Protein AF-A0A4Y2I9X8-F1 (afdb_monomer)

Nearest PDB structures (foldseek):
  7ax3-assembly1_C2  TM=8.775E-01  e=1.460E-09  Homo sapiens
  5a3f-assembly1_A  TM=7.531E-01  e=2.741E-09  Homo sapiens
  5a3f-assembly1_C  TM=7.484E-01  e=5.890E-09  Homo sapiens
  8sxz-assembly1_b  TM=7.558E-01  e=8.441E-09  Homo sapiens
  8sxz-assembly1_f  TM=7.475E-01  e=1.210E-08  Homo sapiens

Sequence (309 aa):
MQRLVNQFIDDINRSLFGNSGNVCLESLKAGAIINYKMHVEIQEILKLPANLTEEELMNIIANVHGTRDILSIPSVTLEAACGSILEKYRESLEGFVDSISSILISAVENSCSIVLDYPALKEDLVHFINEFIDSASEETKDLLEKHLDAEMKYCNIYHCDFSKSKWEGGLACSPVIVWNSDVDGNDNEDYVEAINSHTDDLDSYSELISGKMKRNNNMRTNAKNLLGIVTEYIRLVQKQISDTTLKYINCFLVHQVFDFIKTALMIKLLNSPNKNSILEECEQEFQRRNELLDLCADLEEALLAVQAF

Structure (mmCIF, N/CA/C/O backbone):
data_AF-A0A4Y2I9X8-F1
#
_entry.id   AF-A0A4Y2I9X8-F1
#
loop_
_atom_site.group_PDB
_atom_site.id
_atom_site.type_symbol
_atom_site.label_atom_id
_atom_site.label_alt_id
_atom_site.label_comp_id
_atom_site.label_asym_id
_atom_site.label_entity_id
_atom_site.label_seq_id
_atom_site.pdbx_PDB_ins_code
_atom_site.Cartn_x
_atom_site.Cartn_y
_atom_site.Cartn_z
_atom_site.occupancy
_atom_site.B_iso_or_equiv
_atom_site.auth_seq_id
_atom_site.auth_comp_id
_atom_site.auth_asym_id
_atom_site.auth_atom_id
_atom_site.pdbx_PDB_model_num
ATOM 1 N N . MET A 1 1 ? -19.984 -7.416 27.705 1.00 76.00 1 MET A N 1
ATOM 2 C CA . MET A 1 1 ? -19.216 -7.741 26.481 1.00 76.00 1 MET A CA 1
ATOM 3 C C . MET A 1 1 ? -19.820 -7.148 25.208 1.00 76.00 1 MET A C 1
ATOM 5 O O . MET A 1 1 ? -19.262 -6.184 24.714 1.00 76.00 1 MET A O 1
ATOM 9 N N . GLN A 1 2 ? -20.963 -7.637 24.699 1.00 81.81 2 GLN A N 1
ATOM 10 C CA . GLN A 1 2 ? -21.502 -7.218 23.387 1.00 81.81 2 GLN A CA 1
ATOM 11 C C . GLN A 1 2 ? -21.702 -5.698 23.246 1.00 81.81 2 GLN A C 1
ATOM 13 O O . GLN A 1 2 ? -21.329 -5.116 22.235 1.00 81.81 2 GLN A O 1
ATOM 18 N N . ARG A 1 3 ? -22.230 -5.037 24.286 1.00 85.62 3 ARG A N 1
ATOM 19 C CA . ARG A 1 3 ? -22.401 -3.574 24.305 1.00 85.62 3 ARG A CA 1
ATOM 20 C C . ARG A 1 3 ? -21.069 -2.812 24.241 1.00 85.62 3 ARG A C 1
ATOM 22 O O . ARG A 1 3 ? -20.997 -1.831 23.516 1.00 85.62 3 ARG A O 1
ATOM 29 N N . LEU A 1 4 ? -20.043 -3.278 24.956 1.00 85.19 4 LEU A N 1
ATOM 30 C CA . LEU A 1 4 ? -18.708 -2.661 24.973 1.00 85.19 4 LEU A CA 1
ATOM 31 C C . LEU A 1 4 ? -18.017 -2.813 23.616 1.00 85.19 4 LEU A C 1
ATOM 33 O O . LEU A 1 4 ? -17.502 -1.844 23.075 1.00 85.19 4 LEU A O 1
ATOM 37 N N . VAL A 1 5 ? -18.085 -4.010 23.026 1.00 86.19 5 VAL A N 1
ATOM 38 C CA . VAL A 1 5 ? -17.524 -4.270 21.693 1.00 86.19 5 VAL A CA 1
ATOM 39 C C . VAL A 1 5 ? -18.229 -3.419 20.633 1.00 86.19 5 VAL A C 1
ATOM 41 O O . VAL A 1 5 ? -17.562 -2.827 19.797 1.00 86.19 5 VAL A O 1
ATOM 44 N N . ASN A 1 6 ? -19.555 -3.269 20.696 1.00 89.44 6 ASN A N 1
ATOM 45 C CA . ASN A 1 6 ? -20.276 -2.385 19.774 1.00 89.44 6 ASN A CA 1
ATOM 46 C C . ASN A 1 6 ? -19.886 -0.906 19.947 1.00 89.44 6 ASN A C 1
ATOM 48 O O . ASN A 1 6 ? -19.729 -0.207 18.954 1.00 89.44 6 ASN A O 1
ATOM 52 N N . GLN A 1 7 ? -19.682 -0.437 21.183 1.00 88.69 7 GLN A N 1
ATOM 53 C CA . GLN A 1 7 ? -19.189 0.923 21.440 1.00 88.69 7 GLN A CA 1
ATOM 54 C C . GLN A 1 7 ? -17.771 1.134 20.897 1.00 88.69 7 GLN A C 1
ATOM 56 O O . GLN A 1 7 ? -17.488 2.186 20.332 1.00 88.69 7 GLN A O 1
ATOM 61 N N . PHE A 1 8 ? -16.907 0.128 21.024 1.00 90.31 8 PHE A N 1
ATOM 62 C CA . PHE A 1 8 ? -15.571 0.128 20.437 1.00 90.31 8 PHE A CA 1
ATOM 63 C C . PHE A 1 8 ? -15.611 0.159 18.899 1.00 90.31 8 PHE A C 1
ATOM 65 O O . PHE A 1 8 ? -14.922 0.970 18.286 1.00 90.31 8 PHE A O 1
ATOM 72 N N . ILE A 1 9 ? -16.464 -0.658 18.269 1.00 91.06 9 ILE A N 1
ATOM 73 C CA . ILE A 1 9 ? -16.668 -0.653 16.809 1.00 91.06 9 ILE A CA 1
ATOM 74 C C . ILE A 1 9 ? -17.142 0.728 16.338 1.00 91.06 9 ILE A C 1
ATOM 76 O O . ILE A 1 9 ? -16.640 1.251 15.342 1.00 91.06 9 ILE A O 1
ATOM 80 N N . ASP A 1 10 ? -18.090 1.333 17.058 1.00 89.81 10 ASP A N 1
ATOM 81 C CA . ASP A 1 10 ? -18.585 2.672 16.747 1.00 89.81 10 ASP A CA 1
ATOM 82 C C . ASP A 1 10 ? -17.483 3.732 16.882 1.00 89.81 10 ASP A C 1
ATOM 84 O O . ASP A 1 10 ? -17.415 4.639 16.055 1.00 89.81 10 ASP A O 1
ATOM 88 N N . ASP A 1 11 ? -16.606 3.631 17.882 1.00 89.44 11 ASP A N 1
ATOM 89 C CA . ASP A 1 11 ? -15.488 4.563 18.052 1.00 89.44 11 ASP A CA 1
ATOM 90 C C . ASP A 1 11 ? -14.439 4.433 16.940 1.00 89.44 11 ASP A C 1
ATOM 92 O O . ASP A 1 11 ? -14.040 5.441 16.354 1.00 89.44 11 ASP A O 1
ATOM 96 N N . ILE A 1 12 ? -14.081 3.205 16.551 1.00 90.50 12 ILE A N 1
ATOM 97 C CA . ILE A 1 12 ? -13.197 2.968 15.401 1.00 90.50 12 ILE A CA 1
ATOM 98 C C . ILE A 1 12 ? -13.816 3.526 14.118 1.00 90.50 12 ILE A C 1
ATOM 100 O O . ILE A 1 12 ? -13.136 4.215 13.356 1.00 90.50 12 ILE A O 1
ATOM 104 N N . ASN A 1 13 ? -15.114 3.301 13.892 1.00 91.06 13 ASN A N 1
ATOM 105 C CA . ASN A 1 13 ? -15.825 3.849 12.736 1.00 91.06 13 ASN A CA 1
ATOM 106 C C . ASN A 1 13 ? -15.737 5.387 12.701 1.00 91.06 13 ASN A C 1
ATOM 108 O O . ASN A 1 13 ? -15.509 5.991 11.652 1.00 91.06 13 ASN A O 1
ATOM 112 N N . ARG A 1 14 ? -15.854 6.039 13.862 1.00 88.62 14 ARG A N 1
ATOM 113 C CA . ARG A 1 14 ? -15.698 7.496 13.985 1.00 88.62 14 ARG A CA 1
ATOM 114 C C . ARG A 1 14 ? -14.262 7.952 13.756 1.00 88.62 14 ARG A C 1
ATOM 116 O O . ARG A 1 14 ? -14.059 8.973 13.106 1.00 88.62 14 ARG A O 1
ATOM 123 N N . SER A 1 15 ? -13.281 7.211 14.263 1.00 89.06 15 SER A N 1
ATOM 124 C CA . SER A 1 15 ? -11.857 7.530 14.130 1.00 89.06 15 SER A CA 1
ATOM 125 C C . SER A 1 15 ? -11.351 7.389 12.687 1.00 89.06 15 SER A C 1
ATOM 127 O O . SER A 1 15 ? -10.565 8.221 12.226 1.00 89.06 15 SER A O 1
ATOM 129 N N . LEU A 1 16 ? -11.825 6.371 11.958 1.00 90.12 16 LEU A N 1
ATOM 130 C CA . LEU A 1 16 ? -11.401 6.074 10.586 1.00 90.12 16 LEU A CA 1
ATOM 131 C C . LEU A 1 16 ? -12.231 6.797 9.519 1.00 90.12 16 LEU A C 1
ATOM 133 O O . LEU A 1 16 ? -11.656 7.366 8.596 1.00 90.12 16 LEU A O 1
ATOM 137 N N . PHE A 1 17 ? -13.563 6.814 9.635 1.00 89.44 17 PHE A N 1
ATOM 138 C CA . PHE A 1 17 ? -14.444 7.335 8.578 1.00 89.44 17 PHE A CA 1
ATOM 139 C C . PHE A 1 17 ? -15.104 8.675 8.916 1.00 89.44 17 PHE A C 1
ATOM 141 O O . PHE A 1 17 ? -15.670 9.313 8.034 1.00 89.44 17 PHE A O 1
ATOM 148 N N . GLY A 1 18 ? -15.058 9.123 10.175 1.00 83.50 18 GLY A N 1
ATOM 149 C CA . GLY A 1 18 ? -15.586 10.436 10.566 1.00 83.50 18 GLY A CA 1
ATOM 150 C C . GLY A 1 18 ? -17.114 10.571 10.511 1.00 83.50 18 GLY A C 1
ATOM 151 O O . GLY A 1 18 ? -17.627 11.684 10.585 1.00 83.50 18 GLY A O 1
ATOM 152 N N . ASN A 1 19 ? -17.861 9.467 10.417 1.00 72.81 19 ASN A N 1
ATOM 153 C CA . ASN A 1 19 ? -19.324 9.459 10.257 1.00 72.81 19 ASN A CA 1
ATOM 154 C C . ASN A 1 19 ? -20.118 9.760 11.555 1.00 72.81 19 ASN A C 1
ATOM 156 O O . ASN A 1 19 ? -21.186 9.187 11.780 1.00 72.81 19 ASN A O 1
ATOM 160 N N . SER A 1 20 ? -19.639 10.654 12.430 1.00 70.31 20 SER A N 1
ATOM 161 C CA . SER A 1 20 ? -20.357 11.053 13.656 1.00 70.31 20 SER A CA 1
ATOM 162 C C . SER A 1 20 ? -20.782 12.511 13.686 1.00 70.31 20 SER A C 1
ATOM 164 O O . SER A 1 20 ? -20.053 13.401 13.269 1.00 70.31 20 SER A O 1
ATOM 166 N N . GLY A 1 21 ? -21.933 12.766 14.319 1.00 67.31 21 GLY A N 1
ATOM 167 C CA . GLY A 1 21 ? -22.390 14.124 14.638 1.00 67.31 21 GLY A CA 1
ATOM 168 C C . GLY A 1 21 ? -21.507 14.867 15.651 1.00 67.31 21 GLY A C 1
ATOM 169 O O . GLY A 1 21 ? -21.565 16.089 15.717 1.00 67.31 21 GLY A O 1
ATOM 170 N N . ASN A 1 22 ? -20.661 14.150 16.401 1.00 68.88 22 ASN A N 1
ATOM 171 C CA . ASN A 1 22 ? -19.672 14.734 17.306 1.00 68.88 22 ASN A CA 1
ATOM 172 C C . ASN A 1 22 ? -18.286 14.651 16.659 1.00 68.88 22 ASN A C 1
ATOM 174 O O . ASN A 1 22 ? -17.733 13.557 16.521 1.00 68.88 22 ASN A O 1
ATOM 178 N N . VAL A 1 23 ? -17.742 15.800 16.259 1.00 77.06 23 VAL A N 1
ATOM 179 C CA . VAL A 1 23 ? -16.405 15.935 15.665 1.00 77.06 23 VAL A CA 1
ATOM 180 C C . VAL A 1 23 ? -15.425 16.380 16.749 1.00 77.06 23 VAL A C 1
ATOM 182 O O . VAL A 1 23 ? -15.713 17.297 17.514 1.00 77.06 23 VAL A O 1
ATOM 185 N N . CYS A 1 24 ? -14.268 15.722 16.831 1.00 73.44 24 CYS A N 1
ATOM 186 C CA . CYS A 1 24 ? -13.208 16.115 17.758 1.00 73.44 24 CYS A CA 1
ATOM 187 C C . CYS A 1 24 ? -12.534 17.406 17.263 1.00 73.44 24 CYS A C 1
ATOM 189 O O . CYS A 1 24 ? -12.164 17.486 16.095 1.00 73.44 24 CYS A O 1
ATOM 191 N N . LEU A 1 25 ? -12.390 18.405 18.140 1.00 80.25 25 LEU A N 1
ATOM 192 C CA . LEU A 1 25 ? -11.829 19.720 17.795 1.00 80.25 25 LEU A CA 1
ATOM 193 C C . LEU A 1 25 ? -10.344 19.872 18.164 1.00 80.25 25 LEU A C 1
ATOM 195 O O . LEU A 1 25 ? -9.700 20.814 17.715 1.00 80.25 25 LEU A O 1
ATOM 199 N N . GLU A 1 26 ? -9.810 18.974 18.991 1.00 80.00 26 GLU A N 1
ATOM 200 C CA . GLU A 1 26 ? -8.492 19.134 19.624 1.00 80.00 26 GLU A CA 1
ATOM 201 C C . GLU A 1 26 ? -7.373 18.391 18.888 1.00 80.00 26 GLU A C 1
ATOM 203 O O . GLU A 1 26 ? -6.247 18.880 18.823 1.00 80.00 26 GLU A O 1
ATOM 208 N N . SER A 1 27 ? -7.664 17.214 18.328 1.00 84.25 27 SER A N 1
ATOM 209 C CA . SER A 1 27 ? -6.665 16.349 17.699 1.00 84.25 27 SER A CA 1
ATOM 210 C C . SER A 1 27 ? -7.153 15.755 16.381 1.00 84.25 27 SER A C 1
ATOM 212 O O . SER A 1 27 ? -8.340 15.475 16.188 1.00 84.25 27 SER A O 1
ATOM 214 N N . LEU A 1 28 ? -6.210 15.558 15.454 1.00 85.31 28 LEU A N 1
ATOM 215 C CA . LEU A 1 28 ? -6.475 14.886 14.186 1.00 85.31 28 LEU A CA 1
ATOM 216 C C . LEU A 1 28 ? -6.706 13.394 14.427 1.00 85.31 28 LEU A C 1
ATOM 218 O O . LEU A 1 28 ? -5.947 12.735 15.135 1.00 85.31 28 LEU A O 1
ATOM 222 N N . LYS A 1 29 ? -7.762 12.864 13.810 1.00 88.44 29 LYS A N 1
ATOM 223 C CA . LYS A 1 29 ? -8.094 11.438 13.857 1.00 88.44 29 LYS A CA 1
ATOM 224 C C . LYS A 1 29 ? -7.345 10.660 12.778 1.00 88.44 29 LYS A C 1
ATOM 226 O O . LYS A 1 29 ? -6.922 11.230 11.770 1.00 88.44 29 LYS A O 1
ATOM 231 N N . ALA A 1 30 ? -7.226 9.351 12.984 1.00 89.69 30 ALA A N 1
ATOM 232 C CA . ALA A 1 30 ? -6.487 8.452 12.103 1.00 89.69 30 ALA A CA 1
ATOM 233 C C . ALA A 1 30 ? -6.957 8.539 10.644 1.00 89.69 30 ALA A C 1
ATOM 235 O O . ALA A 1 30 ? -6.125 8.636 9.747 1.00 89.69 30 ALA A O 1
ATOM 236 N N . GLY A 1 31 ? -8.270 8.625 10.403 1.00 90.06 31 GLY A N 1
ATOM 237 C CA . GLY A 1 31 ? -8.826 8.777 9.056 1.00 90.06 31 GLY A CA 1
ATOM 238 C C . GLY A 1 31 ? -8.308 10.004 8.301 1.00 90.06 31 GLY A C 1
ATOM 239 O O . GLY A 1 31 ? -7.977 9.918 7.121 1.00 90.06 31 GLY A O 1
ATOM 240 N N . ALA A 1 32 ? -8.158 11.143 8.986 1.00 89.62 32 ALA A N 1
ATOM 241 C CA . ALA A 1 32 ? -7.621 12.359 8.376 1.00 89.62 32 ALA A CA 1
ATOM 242 C C . ALA A 1 32 ? -6.130 12.216 8.027 1.00 89.62 32 ALA A C 1
ATOM 244 O O . ALA A 1 32 ? -5.695 12.686 6.977 1.00 89.62 32 ALA A O 1
ATOM 245 N N . ILE A 1 33 ? -5.362 11.535 8.884 1.00 91.56 33 ILE A N 1
ATOM 246 C CA . ILE A 1 33 ? -3.935 11.264 8.664 1.00 91.56 33 ILE A CA 1
ATOM 247 C C . ILE A 1 33 ? -3.753 10.302 7.485 1.00 91.56 33 ILE A C 1
ATOM 249 O O . ILE A 1 33 ? -2.937 10.566 6.604 1.00 91.56 33 ILE A O 1
ATOM 253 N N . ILE A 1 34 ? -4.548 9.229 7.426 1.00 92.62 34 ILE A N 1
ATOM 254 C CA . ILE A 1 34 ? -4.554 8.275 6.309 1.00 92.62 34 ILE A CA 1
ATOM 255 C C . ILE A 1 34 ? -4.872 9.004 5.003 1.00 92.62 34 ILE A C 1
ATOM 257 O O . ILE A 1 34 ? -4.137 8.860 4.031 1.00 92.62 34 ILE A O 1
ATOM 261 N N . ASN A 1 35 ? -5.907 9.848 4.993 1.00 91.81 35 ASN A N 1
ATOM 262 C CA . ASN A 1 35 ? -6.289 10.618 3.811 1.00 91.81 35 ASN A CA 1
ATOM 263 C C . ASN A 1 35 ? -5.167 11.564 3.336 1.00 91.81 35 ASN A C 1
ATOM 265 O O . ASN A 1 35 ? -4.889 11.668 2.142 1.00 91.81 35 ASN A O 1
ATOM 269 N N . TYR A 1 36 ? -4.475 12.222 4.272 1.00 91.44 36 TYR A N 1
ATOM 270 C CA . TYR A 1 36 ? -3.311 13.051 3.956 1.00 91.44 36 TYR A CA 1
ATOM 271 C C . TYR A 1 36 ? -2.184 12.229 3.317 1.00 91.44 36 TYR A C 1
ATOM 273 O O . TYR A 1 36 ? -1.686 12.602 2.255 1.00 91.44 36 TYR A O 1
ATOM 281 N N . LYS A 1 37 ? -1.817 11.088 3.911 1.00 90.56 37 LYS A N 1
ATOM 282 C CA . LYS A 1 37 ? -0.771 10.209 3.365 1.00 90.56 37 LYS A CA 1
ATOM 283 C C . LYS A 1 37 ? -1.134 9.673 1.981 1.00 90.56 37 LYS A C 1
ATOM 285 O O . LYS A 1 37 ? -0.317 9.711 1.064 1.00 90.56 37 LYS A O 1
ATOM 290 N N . MET A 1 38 ? -2.386 9.254 1.810 1.00 88.38 38 MET A N 1
ATOM 291 C CA . MET A 1 38 ? -2.934 8.790 0.537 1.00 88.38 38 MET A CA 1
ATOM 292 C C . MET A 1 38 ? -2.862 9.853 -0.562 1.00 88.38 38 MET A C 1
ATOM 294 O O . MET A 1 38 ? -2.578 9.527 -1.706 1.00 88.38 38 MET A O 1
ATOM 298 N N . HIS A 1 39 ? -3.084 11.129 -0.264 1.00 85.62 39 HIS A N 1
ATOM 299 C CA . HIS A 1 39 ? -3.067 12.152 -1.312 1.00 85.62 39 HIS A CA 1
ATOM 300 C C . HIS A 1 39 ? -1.718 12.842 -1.512 1.00 85.62 39 HIS A C 1
ATOM 302 O O . HIS A 1 39 ? -1.441 13.284 -2.626 1.00 85.62 39 HIS A O 1
ATOM 308 N N . VAL A 1 40 ? -0.887 12.947 -0.475 1.00 84.94 40 VAL A N 1
ATOM 309 C CA . VAL A 1 40 ? 0.350 13.741 -0.512 1.00 84.94 40 VAL A CA 1
ATOM 310 C C . VAL A 1 40 ? 1.578 12.847 -0.623 1.00 84.94 40 VAL A C 1
ATOM 312 O O . VAL A 1 40 ? 2.334 12.953 -1.586 1.00 84.94 40 VAL A O 1
ATOM 315 N N . GLU A 1 41 ? 1.751 11.925 0.317 1.00 81.50 41 GLU A N 1
ATOM 316 C CA . GLU A 1 41 ? 2.980 11.139 0.448 1.00 81.50 41 GLU A CA 1
ATOM 317 C C . GLU A 1 41 ? 3.149 10.146 -0.705 1.00 81.50 41 GLU A C 1
ATOM 319 O O . GLU A 1 41 ? 4.238 10.044 -1.264 1.00 81.50 41 GLU A O 1
ATOM 324 N N . ILE A 1 42 ? 2.067 9.504 -1.164 1.00 80.00 42 ILE A N 1
ATOM 325 C CA . ILE A 1 42 ? 2.158 8.607 -2.327 1.00 80.00 42 ILE A CA 1
ATOM 326 C C . ILE A 1 42 ? 2.613 9.353 -3.589 1.00 80.00 42 ILE A C 1
ATOM 328 O O . ILE A 1 42 ? 3.363 8.818 -4.402 1.00 80.00 42 ILE A O 1
ATOM 332 N N . GLN A 1 43 ? 2.192 10.611 -3.754 1.00 77.56 43 GLN A N 1
ATOM 333 C CA . GLN A 1 43 ? 2.595 11.414 -4.904 1.00 77.56 43 GLN A CA 1
ATOM 334 C C . GLN A 1 43 ? 4.068 11.798 -4.816 1.00 77.56 43 GLN A C 1
ATOM 336 O O . GLN A 1 43 ? 4.713 11.935 -5.849 1.00 77.56 43 GLN A O 1
ATOM 341 N N . GLU A 1 44 ? 4.603 12.001 -3.615 1.00 78.44 44 GLU A N 1
ATOM 342 C CA . GLU A 1 44 ? 6.022 12.292 -3.403 1.00 78.44 44 GLU A CA 1
ATOM 343 C C . GLU A 1 44 ? 6.891 11.055 -3.631 1.00 78.44 44 GLU A C 1
ATOM 345 O O . GLU A 1 44 ? 7.882 11.141 -4.356 1.00 78.44 44 GLU A O 1
ATOM 350 N N . ILE A 1 45 ? 6.466 9.900 -3.116 1.00 77.25 45 ILE A N 1
ATOM 351 C CA . ILE A 1 45 ? 7.131 8.611 -3.326 1.00 77.25 45 ILE A CA 1
ATOM 352 C C . ILE A 1 45 ? 7.186 8.275 -4.825 1.00 77.25 45 ILE A C 1
ATOM 354 O O . ILE A 1 45 ? 8.230 7.901 -5.352 1.00 77.25 45 ILE A O 1
ATOM 358 N N . LEU A 1 46 ? 6.090 8.485 -5.561 1.00 73.69 46 LEU A N 1
ATOM 359 C CA . LEU A 1 46 ? 6.040 8.177 -6.994 1.00 73.69 46 LEU A CA 1
ATOM 360 C C . LEU A 1 46 ? 6.748 9.217 -7.883 1.00 73.69 46 LEU A C 1
ATOM 362 O O . LEU A 1 46 ? 7.120 8.895 -9.012 1.00 73.69 46 LEU A O 1
ATOM 366 N N . LYS A 1 47 ? 6.971 10.444 -7.385 1.00 70.31 47 LYS A N 1
ATOM 367 C CA . LYS A 1 47 ? 7.731 11.509 -8.072 1.00 70.31 47 LYS A CA 1
ATOM 368 C C . LYS A 1 47 ? 9.242 11.291 -8.066 1.00 70.31 47 LYS A C 1
ATOM 370 O O . LYS A 1 47 ? 9.935 12.053 -8.745 1.00 70.31 47 LYS A O 1
ATOM 375 N N . LEU A 1 48 ? 9.758 10.313 -7.312 1.00 59.28 48 LEU A N 1
ATOM 376 C CA . LEU A 1 48 ? 11.179 9.968 -7.342 1.00 59.28 48 LEU A CA 1
ATOM 377 C C . LEU A 1 48 ? 11.636 9.840 -8.805 1.00 59.28 48 LEU A C 1
ATOM 379 O O . LEU A 1 48 ? 10.941 9.201 -9.603 1.00 59.28 48 LEU A O 1
ATOM 383 N N . PRO A 1 49 ? 12.757 10.477 -9.193 1.00 55.44 49 PRO A N 1
ATOM 384 C CA . PRO A 1 49 ? 13.188 10.515 -10.577 1.00 55.44 49 PRO A CA 1
ATOM 385 C C . PRO A 1 49 ? 13.739 9.141 -10.949 1.00 55.44 49 PRO A C 1
ATOM 387 O O . PRO A 1 49 ? 14.946 8.919 -10.967 1.00 55.44 49 PRO A O 1
ATOM 390 N N . ALA A 1 50 ? 12.854 8.208 -11.281 1.00 55.53 50 ALA A N 1
ATOM 391 C CA . ALA A 1 50 ? 13.209 6.974 -11.958 1.00 55.53 50 ALA A CA 1
ATOM 392 C C . ALA A 1 50 ? 13.510 7.272 -13.437 1.00 55.53 50 ALA A C 1
ATOM 394 O O . ALA A 1 50 ? 12.939 6.690 -14.353 1.00 55.53 50 ALA A O 1
ATOM 395 N N . ASN A 1 51 ? 14.383 8.249 -13.671 1.00 65.06 51 ASN A N 1
ATOM 396 C CA . ASN A 1 51 ? 14.883 8.561 -14.992 1.00 65.06 51 ASN A CA 1
ATOM 397 C C . ASN A 1 51 ? 16.093 7.665 -15.215 1.00 65.06 51 ASN A C 1
ATOM 399 O O . ASN A 1 51 ? 17.119 7.836 -14.558 1.00 65.06 51 ASN A O 1
ATOM 403 N N . LEU A 1 52 ? 15.956 6.713 -16.134 1.00 74.56 52 LEU A N 1
ATOM 404 C CA . LEU A 1 52 ? 17.111 6.042 -16.715 1.00 74.56 52 LEU A CA 1
ATOM 405 C C . LEU A 1 52 ? 18.025 7.100 -17.331 1.00 74.56 52 LEU A C 1
ATOM 407 O O . LEU A 1 52 ? 17.576 8.005 -18.041 1.00 74.56 52 LEU A O 1
ATOM 411 N N . THR A 1 53 ? 19.313 6.984 -17.062 1.00 84.00 53 THR A N 1
ATOM 412 C CA . THR A 1 53 ? 20.320 7.768 -17.768 1.00 84.00 53 THR A CA 1
ATOM 413 C C . THR A 1 53 ? 20.415 7.302 -19.224 1.00 84.00 53 THR A C 1
ATOM 415 O O . THR A 1 53 ? 20.127 6.147 -19.547 1.00 84.00 53 THR A O 1
ATOM 418 N N . GLU A 1 54 ? 20.856 8.190 -20.127 1.00 81.75 54 GLU A N 1
ATOM 419 C CA . GLU A 1 54 ? 21.161 7.799 -21.517 1.00 81.75 54 GLU A CA 1
ATOM 420 C C . GLU A 1 54 ? 22.137 6.606 -21.547 1.00 81.75 54 GLU A C 1
ATOM 422 O O . GLU A 1 54 ? 22.040 5.749 -22.420 1.00 81.75 54 GLU A O 1
ATOM 427 N N . GLU A 1 55 ? 23.050 6.533 -20.575 1.00 83.50 55 GLU A N 1
ATOM 428 C CA . GLU A 1 55 ? 24.053 5.477 -20.436 1.00 83.50 55 GLU A CA 1
ATOM 429 C C . GLU A 1 55 ? 23.461 4.118 -20.060 1.00 83.50 55 GLU A C 1
ATOM 431 O O . GLU A 1 55 ? 23.730 3.132 -20.744 1.00 83.50 55 GLU A O 1
ATOM 436 N N . GLU A 1 56 ? 22.599 4.062 -19.044 1.00 86.06 56 GLU A N 1
ATOM 437 C CA . GLU A 1 56 ? 21.897 2.825 -18.681 1.00 86.06 56 GLU A CA 1
ATOM 438 C C . GLU A 1 56 ? 21.075 2.298 -19.859 1.00 86.06 56 GLU A C 1
ATOM 440 O O . GLU A 1 56 ? 21.076 1.101 -20.138 1.00 86.06 56 GLU A O 1
ATOM 445 N N . LEU A 1 57 ? 20.429 3.192 -20.609 1.00 86.62 57 LEU A N 1
ATOM 446 C CA . LEU A 1 57 ? 19.634 2.798 -21.762 1.00 86.62 57 LEU A CA 1
ATOM 447 C C . LEU A 1 57 ? 20.492 2.290 -22.925 1.00 86.62 57 LEU A C 1
ATOM 449 O O . LEU A 1 57 ? 20.108 1.328 -23.590 1.00 86.62 57 LEU A O 1
ATOM 453 N N . MET A 1 58 ? 21.667 2.886 -23.154 1.00 83.75 58 MET A N 1
ATOM 454 C CA . MET A 1 58 ? 22.626 2.372 -24.134 1.00 83.75 58 MET A CA 1
ATOM 455 C C . MET A 1 58 ? 23.099 0.963 -23.768 1.00 83.75 58 MET A C 1
ATOM 457 O O . MET A 1 58 ? 23.139 0.093 -24.641 1.00 83.75 58 MET A O 1
ATOM 461 N N . ASN A 1 59 ? 23.366 0.718 -22.484 1.00 86.44 59 ASN A N 1
ATOM 462 C CA . ASN A 1 59 ? 23.741 -0.602 -21.983 1.00 86.44 59 ASN A CA 1
ATOM 463 C C . ASN A 1 59 ? 22.596 -1.613 -22.147 1.00 86.44 59 ASN A C 1
ATOM 465 O O . ASN A 1 59 ? 22.831 -2.733 -22.595 1.00 86.44 59 ASN A O 1
ATOM 469 N N . ILE A 1 60 ? 21.348 -1.222 -21.862 1.00 87.50 60 ILE A N 1
ATOM 470 C CA . ILE A 1 60 ? 20.168 -2.081 -22.067 1.00 87.50 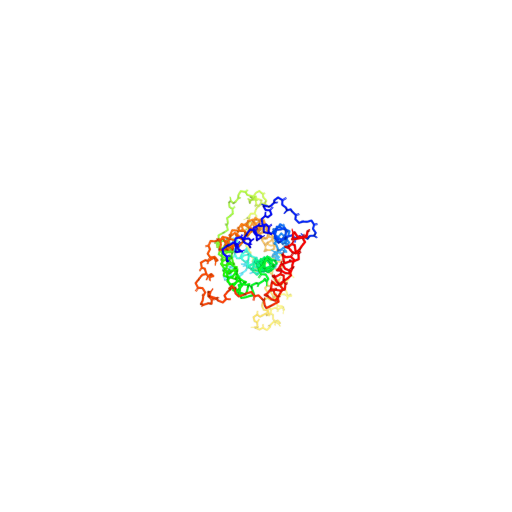60 ILE A CA 1
ATOM 471 C C . ILE A 1 60 ? 20.004 -2.433 -23.549 1.00 87.50 60 ILE A C 1
ATOM 473 O O . ILE A 1 60 ? 19.820 -3.605 -23.873 1.00 87.50 60 ILE A O 1
ATOM 477 N N . ILE A 1 61 ? 20.108 -1.453 -24.454 1.00 85.12 61 ILE A N 1
ATOM 478 C CA . ILE A 1 61 ? 20.062 -1.695 -25.904 1.00 85.12 61 ILE A CA 1
ATOM 479 C C . ILE A 1 61 ? 21.142 -2.719 -26.277 1.00 85.12 61 ILE A C 1
ATOM 481 O O . ILE A 1 61 ? 20.822 -3.771 -26.829 1.00 85.12 61 ILE A O 1
ATOM 485 N N . ALA A 1 62 ? 22.400 -2.460 -25.918 1.00 83.44 62 ALA A N 1
ATOM 486 C CA . ALA A 1 62 ? 23.520 -3.340 -26.240 1.00 83.44 62 ALA A CA 1
ATOM 487 C C . ALA A 1 62 ? 23.330 -4.772 -25.711 1.00 83.44 62 ALA A C 1
ATOM 489 O O . ALA A 1 62 ? 23.525 -5.737 -26.451 1.00 83.44 62 ALA A O 1
ATOM 490 N N . ASN A 1 63 ? 22.878 -4.915 -24.465 1.00 86.88 63 ASN A N 1
ATOM 491 C CA . ASN A 1 63 ? 22.686 -6.211 -23.819 1.00 86.88 63 ASN A CA 1
ATOM 492 C C . ASN A 1 63 ? 21.510 -7.003 -24.406 1.00 86.88 63 ASN A C 1
ATOM 494 O O . ASN A 1 63 ? 21.620 -8.215 -24.579 1.00 86.88 63 ASN A O 1
ATOM 498 N N . VAL A 1 64 ? 20.400 -6.341 -24.756 1.00 86.44 64 VAL A N 1
ATOM 499 C CA . VAL A 1 64 ? 19.245 -6.995 -25.403 1.00 86.44 64 VAL A CA 1
ATOM 500 C C . VAL A 1 64 ? 19.612 -7.512 -26.797 1.00 86.44 64 VAL A C 1
ATOM 502 O O . VAL A 1 64 ? 19.135 -8.568 -27.223 1.00 86.44 64 VAL A O 1
ATOM 505 N N . HIS A 1 65 ? 20.481 -6.795 -27.508 1.00 81.25 65 HIS A N 1
ATOM 506 C CA . HIS A 1 65 ? 21.009 -7.243 -28.794 1.00 81.25 65 HIS A CA 1
ATOM 507 C C . HIS A 1 65 ? 22.008 -8.391 -28.653 1.00 81.25 65 HIS A C 1
ATOM 509 O O . HIS A 1 65 ? 21.976 -9.337 -29.451 1.00 81.25 65 HIS A O 1
ATOM 515 N N . GLY A 1 66 ? 22.864 -8.334 -27.631 1.00 83.62 66 GLY A N 1
ATOM 516 C CA . GLY A 1 66 ? 23.897 -9.328 -27.383 1.00 83.62 66 GLY A CA 1
ATOM 517 C C . GLY A 1 66 ? 24.818 -9.472 -28.595 1.00 83.62 66 GLY A C 1
ATOM 518 O O . GLY A 1 66 ? 25.415 -8.507 -29.057 1.00 83.62 66 GLY A O 1
ATOM 519 N N . THR A 1 67 ? 24.910 -10.683 -29.146 1.00 81.44 67 THR A N 1
ATOM 520 C CA . THR A 1 67 ? 25.785 -10.997 -30.289 1.00 81.44 67 THR A CA 1
ATOM 521 C C . THR A 1 67 ? 25.186 -10.645 -31.657 1.00 81.44 67 THR A C 1
ATOM 523 O O . THR A 1 67 ? 25.769 -11.004 -32.677 1.00 81.44 67 THR A O 1
ATOM 526 N N . ARG A 1 68 ? 23.985 -10.055 -31.711 1.00 80.31 68 ARG A N 1
ATOM 527 C CA . ARG A 1 68 ? 23.255 -9.791 -32.962 1.00 80.31 68 ARG A CA 1
ATOM 528 C C . ARG A 1 68 ? 23.506 -8.369 -33.461 1.00 80.31 68 ARG A C 1
ATOM 530 O O . ARG A 1 68 ? 23.519 -7.430 -32.670 1.00 80.31 68 ARG A O 1
ATOM 537 N N . ASP A 1 69 ? 23.596 -8.208 -34.779 1.00 71.81 69 ASP A N 1
ATOM 538 C CA . ASP A 1 69 ? 23.720 -6.892 -35.413 1.00 71.81 69 ASP A CA 1
ATOM 539 C C . ASP A 1 69 ? 22.421 -6.069 -35.317 1.00 71.81 69 ASP A C 1
ATOM 541 O O . ASP A 1 69 ? 21.307 -6.600 -35.388 1.00 71.81 69 ASP A O 1
ATOM 545 N N . ILE A 1 70 ? 22.561 -4.746 -35.179 1.00 66.94 70 ILE A N 1
ATOM 546 C CA . ILE A 1 70 ? 21.448 -3.824 -34.920 1.00 66.94 70 ILE A CA 1
ATOM 547 C C . ILE A 1 70 ? 20.963 -3.180 -36.221 1.00 66.94 70 ILE A C 1
ATOM 549 O O . ILE A 1 70 ? 21.532 -2.208 -36.718 1.00 66.94 70 ILE A O 1
ATOM 553 N N . LEU A 1 71 ? 19.844 -3.678 -36.741 1.00 69.19 71 LEU A N 1
ATOM 554 C CA . LEU A 1 71 ? 19.098 -3.005 -37.812 1.00 69.19 71 LEU A CA 1
ATOM 555 C C . LEU A 1 71 ? 18.025 -2.053 -37.262 1.00 69.19 71 LEU A C 1
ATOM 557 O O . LEU A 1 71 ? 17.731 -1.038 -37.880 1.00 69.19 71 LEU A O 1
ATOM 561 N N . SER A 1 72 ? 17.452 -2.372 -36.099 1.00 70.44 72 SER A N 1
ATOM 562 C CA . SER A 1 72 ? 16.432 -1.575 -35.404 1.00 70.44 72 SER A CA 1
ATOM 563 C C . SER A 1 72 ? 16.394 -1.953 -33.923 1.00 70.44 72 SER A C 1
ATOM 565 O O . SER A 1 72 ? 16.818 -3.059 -33.580 1.00 70.44 72 SER A O 1
ATOM 567 N N . ILE A 1 73 ? 15.882 -1.067 -33.064 1.00 74.31 73 ILE A N 1
ATOM 568 C CA . ILE A 1 73 ? 15.712 -1.352 -31.632 1.00 74.31 73 ILE A CA 1
ATOM 569 C C . ILE A 1 73 ? 14.509 -2.302 -31.436 1.00 74.31 73 ILE A C 1
ATOM 571 O O . ILE A 1 73 ? 13.401 -1.951 -31.849 1.00 74.31 73 ILE A O 1
ATOM 575 N N . PRO A 1 74 ? 14.685 -3.485 -30.814 1.00 79.38 74 PRO A N 1
ATOM 576 C CA . PRO A 1 74 ? 13.607 -4.420 -30.523 1.00 79.38 74 PRO A CA 1
ATOM 577 C C . PRO A 1 74 ? 12.627 -3.849 -29.497 1.00 79.38 74 PRO A C 1
ATOM 579 O O . PRO A 1 74 ? 13.019 -3.129 -28.580 1.00 79.38 74 PRO A O 1
ATOM 582 N N . SER A 1 75 ? 11.357 -4.252 -29.576 1.00 79.88 75 SER A N 1
ATOM 583 C CA . SER A 1 75 ? 10.343 -3.877 -28.576 1.00 79.88 75 SER A CA 1
ATOM 584 C C . SER A 1 75 ? 10.700 -4.351 -27.163 1.00 79.88 75 SER A C 1
ATOM 586 O O . SER A 1 75 ? 10.415 -3.657 -26.195 1.00 79.88 75 SER A O 1
ATOM 588 N N . VAL A 1 76 ? 11.406 -5.478 -27.050 1.00 85.38 76 VAL A N 1
ATOM 589 C CA . VAL A 1 76 ? 11.870 -6.050 -25.774 1.00 85.38 76 VAL A CA 1
ATOM 590 C C . VAL A 1 76 ? 12.794 -5.089 -25.012 1.00 85.38 76 VAL A C 1
ATOM 592 O O . VAL A 1 76 ? 12.837 -5.109 -23.787 1.00 85.38 76 VAL A O 1
ATOM 595 N N . THR A 1 77 ? 13.510 -4.198 -25.707 1.00 86.62 77 THR A N 1
ATOM 596 C CA . THR A 1 77 ? 14.343 -3.172 -25.062 1.00 86.62 77 THR A CA 1
ATOM 597 C C . THR A 1 77 ? 13.500 -2.169 -24.277 1.00 86.62 77 THR A C 1
ATOM 599 O O . THR A 1 77 ? 13.900 -1.757 -23.190 1.00 86.62 77 THR A O 1
ATOM 602 N N . LEU A 1 78 ? 12.330 -1.791 -24.805 1.00 84.75 78 LEU A N 1
ATOM 603 C CA . LEU A 1 78 ? 11.393 -0.911 -24.108 1.00 84.75 78 LEU A CA 1
ATOM 604 C C . LEU A 1 78 ? 10.863 -1.593 -22.843 1.00 84.75 78 LEU A C 1
ATOM 606 O O . LEU A 1 78 ? 10.888 -0.992 -21.774 1.00 84.75 78 LEU A O 1
ATOM 610 N N . GLU A 1 79 ? 10.446 -2.854 -22.963 1.00 86.62 79 GLU A N 1
ATOM 611 C CA . GLU A 1 79 ? 9.948 -3.658 -21.841 1.00 86.62 79 GLU A CA 1
ATOM 612 C C . GLU A 1 79 ? 11.008 -3.802 -20.740 1.00 86.62 79 GLU A C 1
ATOM 614 O O . GLU A 1 79 ? 10.719 -3.558 -19.571 1.00 86.62 79 GLU A O 1
ATOM 619 N N . ALA A 1 80 ? 12.258 -4.105 -21.108 1.00 88.12 80 ALA A N 1
ATOM 620 C CA . ALA A 1 80 ? 13.366 -4.212 -20.162 1.00 88.12 80 ALA A CA 1
ATOM 621 C C . ALA A 1 80 ? 13.654 -2.881 -19.445 1.00 88.12 80 ALA A C 1
ATOM 623 O O . ALA A 1 80 ? 13.819 -2.860 -18.224 1.00 88.12 80 ALA A O 1
ATOM 624 N N . ALA A 1 81 ? 13.667 -1.767 -20.185 1.00 88.00 81 ALA A N 1
ATOM 625 C CA . ALA A 1 81 ? 13.879 -0.436 -19.620 1.00 88.00 81 ALA A CA 1
ATOM 626 C C . ALA A 1 81 ? 12.758 -0.041 -18.647 1.00 88.00 81 ALA A C 1
ATOM 628 O O . ALA A 1 81 ? 13.028 0.388 -17.524 1.00 88.00 81 ALA A O 1
ATOM 629 N N . CYS A 1 82 ? 11.498 -0.228 -19.045 1.00 87.56 82 CYS A N 1
ATOM 630 C CA . CYS A 1 82 ? 10.359 0.027 -18.169 1.00 87.56 82 CYS A CA 1
ATOM 631 C C . CYS A 1 82 ? 10.388 -0.885 -16.934 1.00 87.56 82 CYS A C 1
ATOM 633 O O . CYS A 1 82 ? 10.189 -0.397 -15.825 1.00 87.56 82 CYS A O 1
ATOM 635 N N . GLY A 1 83 ? 10.721 -2.169 -17.096 1.00 88.56 83 GLY A N 1
ATOM 636 C CA . GLY A 1 83 ? 10.841 -3.125 -15.996 1.00 88.56 83 GLY A CA 1
ATOM 637 C C . GLY A 1 83 ? 11.877 -2.720 -14.944 1.00 88.56 83 GLY A C 1
ATOM 638 O O . GLY A 1 83 ? 11.573 -2.739 -13.756 1.00 88.56 83 GLY A O 1
ATOM 639 N N . SER A 1 84 ? 13.067 -2.265 -15.354 1.00 87.56 84 SER A N 1
ATOM 640 C CA . SER A 1 84 ? 14.102 -1.795 -14.413 1.00 87.56 84 SER A CA 1
ATOM 641 C C . SER A 1 84 ? 13.676 -0.571 -13.593 1.00 87.56 84 SER A C 1
ATOM 643 O O . SER A 1 84 ? 14.156 -0.373 -12.477 1.00 87.56 84 SER A O 1
ATOM 645 N N . ILE A 1 85 ? 12.793 0.268 -14.139 1.00 86.88 85 ILE A N 1
ATOM 646 C CA . ILE A 1 85 ? 12.196 1.388 -13.405 1.00 86.88 85 ILE A CA 1
ATOM 647 C C . ILE A 1 85 ? 11.113 0.885 -12.448 1.00 86.88 85 ILE A C 1
ATOM 649 O O . ILE A 1 85 ? 11.086 1.302 -11.292 1.00 86.88 85 ILE A O 1
ATOM 653 N N . LEU A 1 86 ? 10.238 -0.006 -12.923 1.00 87.88 86 LEU A N 1
ATOM 654 C CA . LEU A 1 86 ? 9.113 -0.522 -12.145 1.00 87.88 86 LEU A CA 1
ATOM 655 C C . LEU A 1 86 ? 9.551 -1.309 -10.910 1.00 87.88 86 LEU A C 1
ATOM 657 O O . LEU A 1 86 ? 8.928 -1.169 -9.861 1.00 87.88 86 LEU A O 1
ATOM 661 N N . GLU A 1 87 ? 10.672 -2.024 -10.993 1.00 87.62 87 GLU A N 1
ATOM 662 C CA . GLU A 1 87 ? 11.233 -2.762 -9.858 1.00 87.62 87 GLU A CA 1
ATOM 663 C C . GLU A 1 87 ? 11.549 -1.848 -8.659 1.00 87.62 87 GLU A C 1
ATOM 665 O O . GLU A 1 87 ? 11.318 -2.216 -7.512 1.00 87.62 87 GLU A O 1
ATOM 670 N N . LYS A 1 88 ? 11.984 -0.603 -8.905 1.00 86.31 88 LYS A N 1
ATOM 671 C CA . LYS A 1 88 ? 12.285 0.370 -7.836 1.00 86.31 88 LYS A CA 1
ATOM 672 C C . LYS A 1 88 ? 11.034 0.820 -7.073 1.00 86.31 88 LYS A C 1
ATOM 674 O O . LYS A 1 88 ? 11.139 1.266 -5.931 1.00 86.31 88 LYS A O 1
ATOM 679 N N . TYR A 1 89 ? 9.851 0.727 -7.686 1.00 86.38 89 TYR A N 1
ATOM 680 C CA . TYR A 1 89 ? 8.599 1.083 -7.018 1.00 86.38 89 TYR A CA 1
ATOM 681 C C . TYR A 1 89 ? 8.132 0.017 -6.030 1.00 86.38 89 TYR A C 1
ATOM 683 O O . TYR A 1 89 ? 7.387 0.364 -5.119 1.00 86.38 89 TYR A O 1
ATOM 691 N N . ARG A 1 90 ? 8.588 -1.235 -6.150 1.00 88.81 90 ARG A N 1
ATOM 692 C CA . ARG A 1 90 ? 8.198 -2.340 -5.264 1.00 88.81 90 ARG A CA 1
ATOM 693 C C . ARG A 1 90 ? 8.439 -2.004 -3.791 1.00 88.81 90 ARG A C 1
ATOM 695 O O . ARG A 1 90 ? 7.487 -1.901 -3.023 1.00 88.81 90 ARG A O 1
ATOM 702 N N . GLU A 1 91 ? 9.688 -1.700 -3.440 1.00 87.88 91 GLU A N 1
ATOM 703 C CA . GLU A 1 91 ? 10.083 -1.342 -2.068 1.00 87.88 91 GLU A CA 1
ATOM 704 C C . GLU A 1 91 ? 9.338 -0.096 -1.559 1.00 87.88 91 GLU A C 1
ATOM 706 O O . GLU A 1 91 ? 8.938 -0.003 -0.398 1.00 87.88 91 GLU A O 1
ATOM 711 N N . SER A 1 92 ? 9.111 0.865 -2.456 1.00 88.44 92 SER A N 1
ATOM 712 C CA . SER A 1 92 ? 8.426 2.119 -2.143 1.00 88.44 92 SER A CA 1
ATOM 713 C C . SER A 1 92 ? 6.944 1.916 -1.807 1.00 88.44 92 SER A C 1
ATOM 715 O O . SER A 1 92 ? 6.419 2.565 -0.900 1.00 88.44 92 SER A O 1
ATOM 717 N N . LEU A 1 93 ? 6.258 1.026 -2.531 1.00 90.25 93 LEU A N 1
ATOM 718 C CA . LEU A 1 93 ? 4.858 0.693 -2.271 1.00 90.25 93 LEU A CA 1
ATOM 719 C C . LEU A 1 93 ? 4.712 -0.122 -0.983 1.00 90.25 93 LEU A C 1
ATOM 721 O O . LEU A 1 93 ? 3.813 0.165 -0.194 1.00 90.25 93 LEU A O 1
ATOM 725 N N . GLU A 1 94 ? 5.609 -1.079 -0.733 1.00 91.31 94 GLU A N 1
ATOM 726 C CA . GLU A 1 94 ? 5.614 -1.863 0.508 1.00 91.31 94 GLU A CA 1
ATOM 727 C C . GLU A 1 94 ? 5.771 -0.970 1.743 1.00 91.31 94 GLU A C 1
ATOM 729 O O . GLU A 1 94 ? 4.958 -1.049 2.667 1.00 91.31 94 GLU A O 1
ATOM 734 N N . GLY A 1 95 ? 6.745 -0.053 1.721 1.00 90.69 95 GLY A N 1
ATOM 735 C CA . GLY A 1 95 ? 6.953 0.901 2.812 1.00 90.69 95 GLY A CA 1
ATOM 736 C C . GLY A 1 95 ? 5.762 1.841 3.027 1.00 90.69 95 GLY A C 1
ATOM 737 O O . GLY A 1 95 ? 5.469 2.233 4.159 1.00 90.69 95 GLY A O 1
ATOM 738 N N . PHE A 1 96 ? 5.024 2.177 1.963 1.00 91.75 96 PHE A N 1
ATOM 739 C CA . PHE A 1 96 ? 3.803 2.971 2.082 1.00 91.75 96 PHE A CA 1
ATOM 740 C C . PHE A 1 96 ? 2.674 2.193 2.776 1.00 91.75 96 PHE A C 1
ATOM 742 O O . PHE A 1 96 ? 2.020 2.739 3.668 1.00 91.75 96 PHE A O 1
ATOM 749 N N . VAL A 1 97 ? 2.478 0.915 2.429 1.00 94.25 97 VAL A N 1
ATOM 750 C CA . VAL A 1 97 ? 1.507 0.036 3.108 1.00 94.25 97 VAL A CA 1
ATOM 751 C C . VAL A 1 97 ? 1.847 -0.097 4.596 1.00 94.25 97 VAL A C 1
ATOM 753 O O . VAL A 1 97 ? 0.958 0.061 5.434 1.00 94.25 97 VAL A O 1
ATOM 756 N N . ASP A 1 98 ? 3.127 -0.273 4.935 1.00 94.12 98 ASP A N 1
ATOM 757 C CA . ASP A 1 98 ? 3.589 -0.358 6.329 1.00 94.12 98 ASP A CA 1
ATOM 758 C C . ASP A 1 98 ? 3.354 0.933 7.123 1.00 94.12 98 ASP A C 1
ATOM 760 O O . ASP A 1 98 ? 3.033 0.918 8.314 1.00 94.12 98 ASP A O 1
ATOM 764 N N . SER A 1 99 ? 3.460 2.088 6.465 1.00 93.62 99 SER A N 1
ATOM 765 C CA . SER A 1 99 ? 3.141 3.357 7.115 1.00 93.62 99 SER A CA 1
ATOM 766 C C . SER A 1 99 ? 1.654 3.465 7.469 1.00 93.62 99 SER A C 1
ATOM 768 O O . SER A 1 99 ? 1.304 3.971 8.539 1.00 93.62 99 SER A O 1
ATOM 770 N N . ILE A 1 100 ? 0.768 2.973 6.596 1.00 94.62 100 ILE A N 1
ATOM 771 C CA . ILE A 1 100 ? -0.677 2.965 6.846 1.00 94.62 100 ILE A CA 1
ATOM 772 C C . ILE A 1 100 ? -1.049 1.932 7.917 1.00 94.62 100 ILE A C 1
ATOM 774 O O . ILE A 1 100 ? -1.863 2.248 8.787 1.00 94.62 100 ILE A O 1
ATOM 778 N N . SER A 1 101 ? -0.441 0.742 7.913 1.00 95.06 101 SER A N 1
ATOM 779 C CA . SER A 1 101 ? -0.695 -0.278 8.942 1.00 95.06 101 SER A CA 1
ATOM 780 C C . SER A 1 101 ? -0.312 0.223 10.340 1.00 95.06 101 SER A C 1
ATOM 782 O O . SER A 1 101 ? -1.103 0.090 11.273 1.00 95.06 101 SER A O 1
ATOM 784 N N . SER A 1 102 ? 0.817 0.927 10.479 1.00 94.81 102 SER A N 1
ATOM 785 C CA . SER A 1 102 ? 1.226 1.561 11.742 1.00 94.81 102 SER A CA 1
ATOM 786 C C . SER A 1 102 ? 0.202 2.586 12.261 1.00 94.81 102 SER A C 1
ATOM 788 O O . SER A 1 102 ? -0.073 2.651 13.466 1.00 94.81 102 SER A O 1
ATOM 790 N N . ILE A 1 103 ? -0.436 3.352 11.366 1.00 93.62 103 ILE A N 1
ATOM 791 C CA . ILE A 1 103 ? -1.516 4.278 11.745 1.00 93.62 103 ILE A CA 1
ATOM 792 C C . ILE A 1 103 ? -2.773 3.523 12.175 1.00 93.62 103 ILE A C 1
ATOM 794 O O . ILE A 1 103 ? -3.427 3.947 13.127 1.00 93.62 103 ILE A O 1
ATOM 798 N N . LEU A 1 104 ? -3.115 2.417 11.509 1.00 94.00 104 LEU A N 1
ATOM 799 C CA . LEU A 1 104 ? -4.251 1.582 11.905 1.00 94.00 104 LEU A CA 1
ATOM 800 C C . LEU A 1 104 ? -4.039 0.973 13.294 1.00 94.00 104 LEU A C 1
ATOM 802 O O . LEU A 1 104 ? -4.943 1.060 14.122 1.00 94.00 104 LEU A O 1
ATOM 806 N N . ILE A 1 105 ? -2.843 0.456 13.585 1.00 94.06 105 ILE A N 1
ATOM 807 C CA . ILE A 1 105 ? -2.479 -0.051 14.919 1.00 94.06 105 ILE A CA 1
ATOM 808 C C . ILE A 1 105 ? -2.643 1.062 15.963 1.00 94.06 105 ILE A C 1
ATOM 810 O O . ILE A 1 105 ? -3.356 0.895 16.953 1.00 94.06 105 ILE A O 1
ATOM 814 N N . SER A 1 106 ? -2.091 2.247 15.688 1.00 92.25 106 SER A N 1
ATOM 815 C CA . SER A 1 106 ? -2.229 3.412 16.574 1.00 92.25 106 SER A CA 1
ATOM 816 C C . SER A 1 106 ? -3.697 3.826 16.772 1.00 92.25 106 SER A C 1
ATOM 818 O O . SER A 1 106 ? -4.093 4.278 17.847 1.00 92.25 106 SER A O 1
ATOM 820 N N . ALA A 1 107 ? -4.539 3.701 15.742 1.00 91.69 107 ALA A N 1
ATOM 821 C CA . ALA A 1 107 ? -5.966 4.008 15.830 1.00 91.69 107 ALA A CA 1
ATOM 822 C C . ALA A 1 107 ? -6.701 3.024 16.750 1.00 91.69 107 ALA A C 1
ATOM 824 O O . ALA A 1 107 ? -7.511 3.450 17.573 1.00 91.69 107 ALA A O 1
ATOM 825 N N . VAL A 1 108 ? -6.385 1.733 16.636 1.00 91.62 108 VAL A N 1
ATOM 826 C CA . VAL A 1 108 ? -6.945 0.665 17.473 1.00 91.62 108 VAL A CA 1
ATOM 827 C C . VAL A 1 108 ? -6.561 0.876 18.936 1.00 91.62 108 VAL A C 1
ATOM 829 O O . VAL A 1 108 ? -7.438 0.866 19.799 1.00 91.62 108 VAL A O 1
ATOM 832 N N . GLU A 1 109 ? -5.290 1.164 19.221 1.00 89.94 109 GLU A N 1
ATOM 833 C CA . GLU A 1 109 ? -4.812 1.438 20.582 1.00 89.94 109 GLU A CA 1
ATOM 834 C C . GLU A 1 109 ? -5.522 2.636 21.228 1.00 89.94 109 GLU A C 1
ATOM 836 O O . GLU A 1 109 ? -5.919 2.573 22.395 1.00 89.94 109 GLU A O 1
ATOM 841 N N . ASN A 1 110 ? -5.746 3.707 20.461 1.00 88.31 110 ASN A N 1
ATOM 842 C CA . ASN A 1 110 ? -6.479 4.881 20.934 1.00 88.31 110 ASN A CA 1
ATOM 843 C C . ASN A 1 110 ? -7.953 4.561 21.234 1.00 88.31 110 ASN A C 1
ATOM 845 O O . ASN A 1 110 ? -8.486 5.003 22.257 1.00 88.31 110 ASN A O 1
ATOM 849 N N . SER A 1 111 ? -8.612 3.764 20.389 1.00 86.69 111 SER A N 1
ATOM 850 C CA . SER A 1 111 ? -10.003 3.338 20.601 1.00 86.69 111 SER A CA 1
ATOM 851 C C . SER A 1 111 ? -10.158 2.336 21.754 1.00 86.69 111 SER A C 1
ATOM 853 O O . SER A 1 111 ? -11.212 2.276 22.391 1.00 86.69 111 SER A O 1
ATOM 855 N N . CYS A 1 112 ? -9.099 1.604 22.113 1.00 85.88 112 CYS A N 1
ATOM 856 C CA . CYS A 1 112 ? -9.081 0.742 23.298 1.00 85.88 112 CYS A CA 1
ATOM 857 C C . CYS A 1 112 ? -9.165 1.510 24.631 1.00 85.88 112 CYS A C 1
ATOM 859 O O . CYS A 1 112 ? -9.362 0.880 25.671 1.00 85.88 112 CYS A O 1
ATOM 861 N N . SER A 1 113 ? -9.076 2.846 24.631 1.00 81.56 113 SER A N 1
ATOM 862 C CA . SER A 1 113 ? -9.328 3.679 25.820 1.00 81.56 113 SER A CA 1
ATOM 863 C C . SER A 1 113 ? -10.734 3.493 26.420 1.00 81.56 113 SER A C 1
ATOM 865 O O . SER A 1 113 ? -10.926 3.704 27.613 1.00 81.56 113 SER A O 1
ATOM 867 N N . ILE A 1 114 ? -11.709 3.031 25.631 1.00 80.12 114 ILE A N 1
ATOM 868 C CA . ILE A 1 114 ? -13.079 2.740 26.094 1.00 80.12 114 ILE A CA 1
ATOM 869 C C . ILE A 1 114 ? -13.141 1.447 26.928 1.00 80.12 114 ILE A C 1
ATOM 871 O O . ILE A 1 114 ? -14.083 1.236 27.685 1.00 80.12 114 ILE A O 1
ATOM 875 N N . VAL A 1 115 ? -12.143 0.569 26.787 1.00 80.56 115 VAL A N 1
ATOM 876 C CA . VAL A 1 115 ? -12.111 -0.778 27.383 1.00 80.56 115 VAL A CA 1
ATOM 877 C C . VAL A 1 115 ? -11.023 -0.877 28.466 1.00 80.56 115 VAL A C 1
ATOM 879 O O . VAL A 1 115 ? -10.569 -1.966 28.800 1.00 80.56 115 VAL A O 1
ATOM 882 N N . LEU A 1 116 ? -10.584 0.254 29.035 1.00 75.69 116 LEU A N 1
ATOM 883 C CA . LEU A 1 116 ? -9.539 0.278 30.074 1.00 75.69 116 LEU A CA 1
ATOM 884 C C . LEU A 1 116 ? -9.915 -0.526 31.322 1.00 75.69 116 LEU A C 1
ATOM 886 O O . LEU A 1 116 ? -9.039 -1.107 31.958 1.00 75.69 116 LEU A O 1
ATOM 890 N N . ASP A 1 117 ? -11.209 -0.605 31.620 1.00 81.00 117 ASP A N 1
ATOM 891 C CA . ASP A 1 117 ? -11.729 -1.277 32.809 1.00 81.00 117 ASP A CA 1
ATOM 892 C C . ASP A 1 117 ? -11.560 -2.807 32.748 1.00 81.00 117 ASP A C 1
ATOM 894 O O . ASP A 1 117 ? -11.619 -3.470 33.781 1.00 81.00 117 ASP A O 1
ATOM 898 N N . TYR A 1 118 ? -11.317 -3.371 31.557 1.00 84.12 118 TYR A N 1
ATOM 899 C CA . TYR A 1 118 ? -11.203 -4.813 31.312 1.00 84.12 118 TYR A CA 1
ATOM 900 C C . TYR A 1 118 ? -9.861 -5.145 30.628 1.00 84.12 118 TYR A C 1
ATOM 902 O O . TYR A 1 118 ? -9.804 -5.247 29.396 1.00 84.12 118 TYR A O 1
ATOM 910 N N . PRO A 1 119 ? -8.764 -5.323 31.391 1.00 83.56 119 PRO A N 1
ATOM 911 C CA . PRO A 1 119 ? -7.417 -5.475 30.834 1.00 83.56 119 PRO A CA 1
ATOM 912 C C . PRO A 1 119 ? -7.266 -6.730 29.963 1.00 83.56 119 PRO A C 1
ATOM 914 O O . PRO A 1 119 ? -6.718 -6.641 28.867 1.00 83.56 119 PRO A O 1
ATOM 917 N N . ALA A 1 120 ? -7.833 -7.866 30.384 1.00 84.12 120 ALA A N 1
ATOM 918 C CA . ALA A 1 120 ? -7.800 -9.108 29.609 1.00 84.12 120 ALA A CA 1
ATOM 919 C C . ALA A 1 120 ? -8.532 -8.974 28.259 1.00 84.12 120 ALA A C 1
ATOM 921 O O . ALA A 1 120 ? -8.050 -9.438 27.230 1.00 84.12 120 ALA A O 1
ATOM 922 N N . LEU A 1 121 ? -9.677 -8.277 28.237 1.00 84.88 121 LEU A N 1
ATOM 923 C CA . LEU A 1 121 ? -10.400 -7.988 26.997 1.00 84.88 121 LEU A CA 1
ATOM 924 C C . LEU A 1 121 ? -9.602 -7.066 26.075 1.00 84.88 121 LEU A C 1
ATOM 926 O O . LEU A 1 121 ? -9.619 -7.263 24.862 1.00 84.88 121 LEU A O 1
ATOM 930 N N . LYS A 1 122 ? -8.922 -6.060 26.630 1.00 87.31 122 LYS A N 1
ATOM 931 C CA . LYS A 1 122 ? -8.080 -5.148 25.854 1.00 87.31 122 LYS A CA 1
ATOM 932 C C . LYS A 1 122 ? -6.919 -5.889 25.186 1.00 87.31 122 LYS A C 1
ATOM 934 O O . LYS A 1 122 ? -6.686 -5.663 24.002 1.00 87.31 122 LYS A O 1
ATOM 939 N N . GLU A 1 123 ? -6.217 -6.754 25.914 1.00 87.44 123 GLU A N 1
ATOM 940 C CA . GLU A 1 123 ? -5.102 -7.539 25.367 1.00 87.44 123 GLU A CA 1
ATOM 941 C C . GLU A 1 123 ? -5.561 -8.462 24.234 1.00 87.44 123 GLU A C 1
ATOM 943 O O . GLU A 1 123 ? -5.001 -8.398 23.139 1.00 87.44 123 GLU A O 1
ATOM 948 N N . ASP A 1 124 ? -6.633 -9.232 24.450 1.00 88.00 124 ASP A N 1
ATOM 949 C CA . ASP A 1 124 ? -7.200 -10.121 23.427 1.00 88.00 124 ASP A CA 1
ATOM 950 C C . ASP A 1 124 ? -7.667 -9.332 22.186 1.00 88.00 124 ASP A C 1
ATOM 952 O O . ASP A 1 124 ? -7.417 -9.740 21.050 1.00 88.00 124 ASP A O 1
ATOM 956 N N . LEU A 1 125 ? -8.321 -8.178 22.379 1.00 89.00 125 LEU A N 1
ATOM 957 C CA . LEU A 1 125 ? -8.765 -7.304 21.286 1.00 89.00 125 LEU A CA 1
ATOM 958 C C . LEU A 1 125 ? -7.595 -6.808 20.437 1.00 89.00 125 LEU A C 1
ATOM 960 O O . LEU A 1 125 ? -7.617 -6.960 19.216 1.00 89.00 125 LEU A O 1
ATOM 964 N N . VAL A 1 126 ? -6.590 -6.207 21.078 1.00 91.00 126 VAL A N 1
ATOM 965 C CA . VAL A 1 126 ? -5.420 -5.653 20.388 1.00 91.00 126 VAL A CA 1
ATOM 966 C C . VAL A 1 126 ? -4.660 -6.767 19.676 1.00 91.00 126 VAL A C 1
ATOM 968 O O . VAL A 1 126 ? -4.293 -6.599 18.518 1.00 91.00 126 VAL A O 1
ATOM 971 N N . HIS A 1 127 ? -4.494 -7.926 20.317 1.00 91.19 127 HIS A N 1
ATOM 972 C CA . HIS A 1 127 ? -3.823 -9.072 19.717 1.00 91.19 127 HIS A CA 1
ATOM 973 C C . HIS A 1 127 ? -4.529 -9.559 18.443 1.00 91.19 127 HIS A C 1
ATOM 975 O O . HIS A 1 127 ? -3.902 -9.619 17.387 1.00 91.19 127 HIS A O 1
ATOM 981 N N . PHE A 1 128 ? -5.836 -9.843 18.505 1.00 91.56 128 PHE A N 1
ATOM 982 C CA . PHE A 1 128 ? -6.573 -10.359 17.346 1.00 91.56 128 PHE A CA 1
ATOM 983 C C . PHE A 1 128 ? -6.696 -9.356 16.201 1.00 91.56 128 PHE A C 1
ATOM 985 O O . PHE A 1 128 ? -6.785 -9.766 15.042 1.00 91.56 128 PHE A O 1
ATOM 992 N N . ILE A 1 129 ? -6.765 -8.060 16.513 1.00 93.94 129 ILE A N 1
ATOM 993 C CA . ILE A 1 129 ? -6.842 -7.013 15.495 1.00 93.94 129 ILE A CA 1
ATOM 994 C C . ILE A 1 129 ? -5.470 -6.792 14.859 1.00 93.94 129 ILE A C 1
ATOM 996 O O . ILE A 1 129 ? -5.406 -6.729 13.637 1.00 93.94 129 ILE A O 1
ATOM 1000 N N . ASN A 1 130 ? -4.386 -6.740 15.637 1.00 94.69 130 ASN A N 1
ATOM 1001 C CA . ASN A 1 130 ? -3.035 -6.578 15.094 1.00 94.69 130 ASN A CA 1
ATOM 1002 C C . ASN A 1 130 ? -2.637 -7.768 14.214 1.00 94.69 130 ASN A C 1
ATOM 1004 O O . ASN A 1 130 ? -2.189 -7.558 13.095 1.00 94.69 130 ASN A O 1
ATOM 1008 N N . GLU A 1 131 ? -2.920 -9.000 14.651 1.00 94.75 131 GLU A N 1
ATOM 1009 C CA . GLU A 1 131 ? -2.712 -10.203 13.832 1.00 94.75 131 GLU A CA 1
ATOM 1010 C C . GLU A 1 131 ? -3.461 -10.110 12.489 1.00 94.75 131 GLU A C 1
ATOM 1012 O O . GLU A 1 131 ? -2.941 -10.481 11.436 1.00 94.75 131 GLU A O 1
ATOM 1017 N N . PHE A 1 132 ? -4.690 -9.582 12.505 1.00 95.62 132 PHE A N 1
ATOM 1018 C CA . PHE A 1 132 ? -5.466 -9.398 11.282 1.00 95.62 132 PHE A CA 1
ATOM 1019 C C . PHE A 1 132 ? -4.937 -8.251 10.407 1.00 95.62 132 PHE A C 1
ATOM 1021 O O . PHE A 1 132 ? -4.939 -8.383 9.185 1.00 95.62 132 PHE A O 1
ATOM 1028 N N . ILE A 1 133 ? -4.475 -7.145 11.000 1.00 96.31 133 ILE A N 1
ATOM 1029 C CA . ILE A 1 133 ? -3.848 -6.030 10.273 1.00 96.31 133 ILE A CA 1
ATOM 1030 C C . ILE A 1 133 ? -2.580 -6.508 9.565 1.00 96.31 133 ILE A C 1
ATOM 1032 O O . ILE A 1 133 ? -2.394 -6.175 8.397 1.00 96.31 133 ILE A O 1
ATOM 1036 N N . ASP A 1 134 ? -1.747 -7.307 10.231 1.00 96.25 134 ASP A N 1
ATOM 1037 C CA . ASP A 1 134 ? -0.521 -7.853 9.646 1.00 96.25 134 ASP A CA 1
ATOM 1038 C C . ASP A 1 134 ? -0.843 -8.765 8.453 1.00 96.25 134 ASP A C 1
ATOM 1040 O O . ASP A 1 134 ? -0.291 -8.587 7.366 1.00 96.25 134 ASP A O 1
ATOM 1044 N N . SER A 1 135 ? -1.822 -9.664 8.612 1.00 96.19 135 SER A N 1
ATOM 1045 C CA . SER A 1 135 ? -2.287 -10.527 7.520 1.00 96.19 135 SER A CA 1
ATOM 1046 C C . SER A 1 135 ? -2.875 -9.734 6.343 1.00 96.19 135 SER A C 1
ATOM 1048 O O . SER A 1 135 ? -2.605 -10.069 5.191 1.00 96.19 135 SER A O 1
ATOM 1050 N N . ALA A 1 136 ? -3.669 -8.692 6.607 1.00 96.00 136 ALA A N 1
ATOM 1051 C CA . ALA A 1 136 ? -4.257 -7.845 5.565 1.00 96.00 136 ALA A CA 1
ATOM 1052 C C . ALA A 1 136 ? -3.206 -6.959 4.870 1.00 96.00 136 ALA A C 1
ATOM 1054 O O . ALA A 1 136 ? -3.312 -6.667 3.676 1.00 96.00 136 ALA A O 1
ATOM 1055 N N . SER A 1 137 ? -2.172 -6.540 5.604 1.00 95.94 137 SER A N 1
ATOM 1056 C CA . SER A 1 137 ? -1.021 -5.811 5.066 1.00 95.94 137 SER A CA 1
ATOM 1057 C C . SER A 1 137 ? -0.251 -6.678 4.072 1.00 95.94 137 SER A C 1
ATOM 1059 O O . SER A 1 137 ? -0.004 -6.240 2.949 1.00 95.94 137 SER A O 1
ATOM 1061 N N . GLU A 1 138 ? 0.057 -7.926 4.438 1.00 96.19 138 GLU A N 1
ATOM 1062 C CA . GLU A 1 138 ? 0.746 -8.877 3.558 1.00 96.19 138 GLU A CA 1
ATOM 1063 C C . GLU A 1 138 ? -0.072 -9.186 2.293 1.00 96.19 138 GLU A C 1
ATOM 1065 O O . GLU A 1 138 ? 0.461 -9.118 1.185 1.00 96.19 138 GLU A O 1
ATOM 1070 N N . GLU A 1 139 ? -1.385 -9.412 2.429 1.00 96.19 139 GLU A N 1
ATOM 1071 C CA . GLU A 1 139 ? -2.290 -9.595 1.283 1.00 96.19 139 GLU A CA 1
ATOM 1072 C C . GLU A 1 139 ? -2.291 -8.369 0.354 1.00 96.19 139 GLU A C 1
ATOM 1074 O O . GLU A 1 139 ? -2.205 -8.497 -0.870 1.00 96.1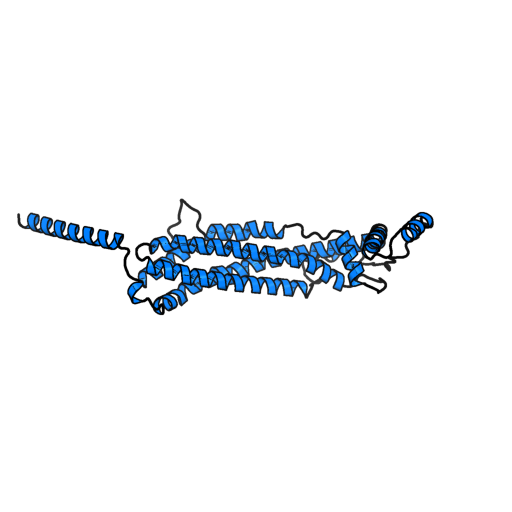9 139 GLU A O 1
ATOM 1079 N N . THR A 1 140 ? -2.336 -7.160 0.922 1.00 95.88 140 THR A N 1
ATOM 1080 C CA . THR A 1 140 ? -2.313 -5.918 0.137 1.00 95.88 140 THR A CA 1
ATOM 1081 C C . THR A 1 140 ? -0.989 -5.752 -0.614 1.00 95.88 140 THR A C 1
ATOM 1083 O O . THR A 1 140 ? -0.999 -5.337 -1.775 1.00 95.88 140 THR A O 1
ATOM 1086 N N . LYS A 1 141 ? 0.145 -6.097 0.010 1.00 95.62 141 LYS A N 1
ATOM 1087 C CA . LYS A 1 141 ? 1.469 -6.059 -0.631 1.00 95.62 141 LYS A CA 1
ATOM 1088 C C . LYS A 1 141 ? 1.550 -7.024 -1.814 1.00 95.62 141 LYS A C 1
ATOM 1090 O O . LYS A 1 141 ? 1.921 -6.595 -2.903 1.00 95.62 141 LYS A O 1
ATOM 1095 N N . ASP A 1 142 ? 1.109 -8.269 -1.641 1.00 96.12 142 ASP A N 1
ATOM 1096 C CA . ASP A 1 142 ? 1.077 -9.281 -2.709 1.00 96.12 142 ASP A CA 1
ATOM 1097 C C . ASP A 1 142 ? 0.184 -8.849 -3.892 1.00 96.12 142 ASP A C 1
ATOM 1099 O O . ASP A 1 142 ? 0.544 -9.013 -5.061 1.00 96.12 142 ASP A O 1
ATOM 1103 N N . LEU A 1 143 ? -0.963 -8.216 -3.625 1.00 95.81 143 LEU A N 1
ATOM 1104 C CA . LEU A 1 143 ? -1.825 -7.670 -4.681 1.00 95.81 143 LEU A CA 1
ATOM 1105 C C . LEU A 1 143 ? -1.160 -6.529 -5.465 1.00 95.81 143 LEU A C 1
ATOM 1107 O O . LEU A 1 143 ? -1.314 -6.454 -6.689 1.00 95.81 143 LEU A O 1
ATOM 1111 N N . LEU A 1 144 ? -0.434 -5.640 -4.782 1.00 93.75 144 LEU A N 1
ATOM 1112 C CA . LEU A 1 144 ? 0.315 -4.555 -5.424 1.00 93.75 144 LEU A CA 1
ATOM 1113 C C . LEU A 1 144 ? 1.488 -5.093 -6.247 1.00 93.75 144 LEU A C 1
ATOM 1115 O O . LEU A 1 144 ? 1.681 -4.659 -7.382 1.00 93.75 144 LEU A O 1
ATOM 1119 N N . GLU A 1 145 ? 2.212 -6.078 -5.722 1.00 93.50 145 GLU A N 1
ATOM 1120 C CA . GLU A 1 145 ? 3.270 -6.796 -6.434 1.00 93.50 145 GLU A CA 1
ATOM 1121 C C . GLU A 1 145 ? 2.736 -7.446 -7.715 1.00 93.50 145 GLU A C 1
ATOM 1123 O O . GLU A 1 145 ? 3.276 -7.214 -8.796 1.00 93.50 145 GLU A O 1
ATOM 1128 N N . LYS A 1 146 ? 1.617 -8.175 -7.640 1.00 94.44 146 LYS A N 1
ATOM 1129 C CA . LYS A 1 146 ? 0.969 -8.769 -8.821 1.00 94.44 146 LYS A CA 1
ATOM 1130 C C . LYS A 1 146 ? 0.556 -7.726 -9.856 1.00 94.44 146 LYS A C 1
ATOM 1132 O O . LYS A 1 146 ? 0.611 -7.997 -11.057 1.00 94.44 146 LYS A O 1
ATOM 1137 N N . HIS A 1 147 ? 0.124 -6.546 -9.410 1.00 93.38 147 HIS A N 1
ATOM 1138 C CA . HIS A 1 147 ? -0.215 -5.449 -10.310 1.00 93.38 147 HIS A CA 1
ATOM 1139 C C . HIS A 1 147 ? 1.028 -4.898 -11.022 1.00 93.38 147 HIS A C 1
ATOM 1141 O O . HIS A 1 147 ? 1.000 -4.765 -12.245 1.00 93.38 147 HIS A O 1
ATOM 1147 N N . LEU A 1 148 ? 2.128 -4.656 -10.299 1.00 91.88 148 LEU A N 1
ATOM 1148 C CA . LEU A 1 148 ? 3.406 -4.255 -10.901 1.00 91.88 148 LEU A CA 1
ATOM 1149 C C . LEU A 1 148 ? 3.907 -5.298 -11.902 1.00 91.88 148 LEU A C 1
ATOM 1151 O O . LEU A 1 148 ? 4.299 -4.957 -13.016 1.00 91.88 148 LEU A O 1
ATOM 1155 N N . ASP A 1 149 ? 3.819 -6.574 -11.540 1.00 92.31 149 ASP A N 1
ATOM 1156 C CA . ASP A 1 149 ? 4.186 -7.686 -12.403 1.00 92.31 149 ASP A CA 1
ATOM 1157 C C . ASP A 1 149 ? 3.398 -7.674 -13.719 1.00 92.31 149 ASP A C 1
ATOM 1159 O O . ASP A 1 149 ? 3.978 -7.875 -14.788 1.00 92.31 149 ASP A O 1
ATOM 1163 N N . ALA A 1 150 ? 2.092 -7.404 -13.668 1.00 91.88 150 ALA A N 1
ATOM 1164 C CA . ALA A 1 150 ? 1.265 -7.288 -14.866 1.00 91.88 150 ALA A CA 1
ATOM 1165 C C . ALA A 1 150 ? 1.720 -6.127 -15.771 1.00 91.88 150 ALA A C 1
ATOM 1167 O O . ALA A 1 150 ? 1.843 -6.318 -16.984 1.00 91.88 150 ALA A O 1
ATOM 1168 N N . GLU A 1 151 ? 2.036 -4.967 -15.188 1.00 89.25 151 GLU A N 1
ATOM 1169 C CA . GLU A 1 151 ? 2.549 -3.796 -15.916 1.00 89.25 151 GLU A CA 1
ATOM 1170 C C . GLU A 1 151 ? 3.933 -4.052 -16.541 1.00 89.25 151 GLU A C 1
ATOM 1172 O O . GLU A 1 151 ? 4.225 -3.570 -17.636 1.00 89.25 151 GLU A O 1
ATOM 1177 N N . MET A 1 152 ? 4.784 -4.858 -15.894 1.00 87.69 152 MET A N 1
ATOM 1178 C CA . MET A 1 152 ? 6.102 -5.231 -16.425 1.00 87.69 152 MET A CA 1
ATOM 1179 C C . MET A 1 152 ? 6.022 -6.201 -17.611 1.00 87.69 152 MET A C 1
ATOM 1181 O O . MET A 1 152 ? 6.872 -6.147 -18.498 1.00 87.69 152 MET A O 1
ATOM 1185 N N . LYS A 1 153 ? 5.035 -7.110 -17.640 1.00 88.31 153 LYS A N 1
ATOM 1186 C CA . LYS A 1 153 ? 4.92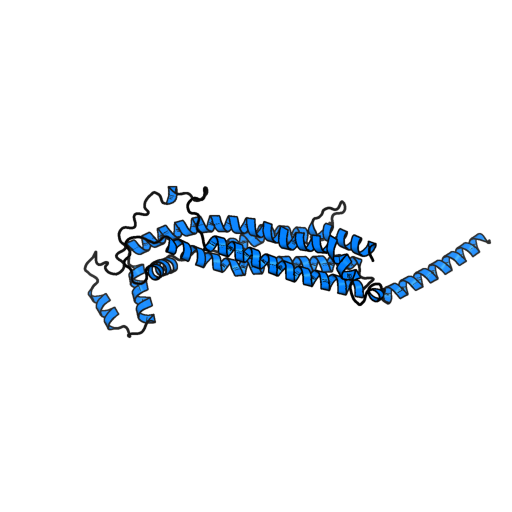1 -8.131 -18.701 1.00 88.31 153 LYS A CA 1
ATOM 1187 C C . LYS A 1 153 ? 4.284 -7.606 -19.991 1.00 88.31 153 LYS A C 1
ATOM 1189 O O . LYS A 1 153 ? 4.477 -8.224 -21.037 1.00 88.31 153 LYS A O 1
ATOM 1194 N N . TYR A 1 154 ? 3.513 -6.517 -19.948 1.00 88.06 154 TYR A N 1
ATOM 1195 C CA . TYR A 1 154 ? 2.845 -5.989 -21.139 1.00 88.06 154 TYR A CA 1
ATOM 1196 C C . TYR A 1 154 ? 2.854 -4.461 -21.197 1.00 88.06 154 TYR A C 1
ATOM 1198 O O . TYR A 1 154 ? 2.195 -3.786 -20.413 1.00 88.06 154 TYR A O 1
ATOM 1206 N N . CYS A 1 155 ? 3.536 -3.916 -22.207 1.00 85.31 155 CYS A N 1
ATOM 1207 C CA . CYS A 1 155 ? 3.565 -2.481 -22.472 1.00 85.31 155 CYS A CA 1
ATOM 1208 C C . CYS A 1 155 ? 2.499 -2.066 -23.500 1.00 85.31 155 CYS A C 1
ATOM 1210 O O . CYS A 1 155 ? 2.616 -2.357 -24.695 1.00 85.31 155 CYS A O 1
ATOM 1212 N N . ASN A 1 156 ? 1.467 -1.331 -23.069 1.00 86.88 156 ASN A N 1
ATOM 1213 C CA . ASN A 1 156 ? 0.399 -0.883 -23.968 1.00 86.88 156 ASN A CA 1
ATOM 1214 C C . ASN A 1 156 ? 0.736 0.432 -24.698 1.00 86.88 156 ASN A C 1
ATOM 1216 O O . ASN A 1 156 ? 0.344 1.522 -24.282 1.00 86.88 156 ASN A O 1
ATOM 1220 N N . ILE A 1 157 ? 1.376 0.327 -25.862 1.00 81.31 157 ILE A N 1
ATOM 1221 C CA . ILE A 1 157 ? 1.713 1.479 -26.723 1.00 81.31 157 ILE A CA 1
ATOM 1222 C C . ILE A 1 157 ? 0.511 2.107 -27.461 1.00 81.31 157 ILE A C 1
ATOM 1224 O O . ILE A 1 157 ? 0.664 3.108 -28.164 1.00 81.31 157 ILE A O 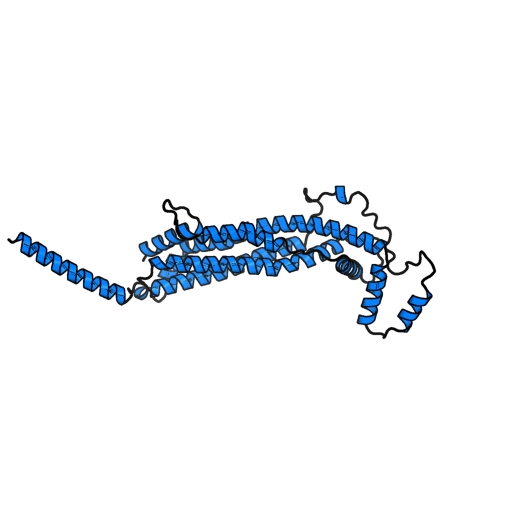1
ATOM 1228 N N . TYR A 1 158 ? -0.686 1.521 -27.349 1.00 81.69 158 TYR A N 1
ATOM 1229 C CA . TYR A 1 158 ? -1.921 2.040 -27.955 1.00 81.69 158 TYR A CA 1
ATOM 1230 C C . TYR A 1 158 ? -2.791 2.822 -26.966 1.00 81.69 158 TYR A C 1
ATOM 1232 O O . TYR A 1 158 ? -3.922 3.179 -27.297 1.00 81.69 158 TYR A O 1
ATOM 1240 N N . HIS A 1 159 ? -2.283 3.095 -25.764 1.00 84.06 159 HIS A N 1
ATOM 1241 C CA . HIS A 1 159 ? -2.991 3.874 -24.758 1.00 84.06 159 HIS A CA 1
ATOM 1242 C C . HIS A 1 159 ? -3.375 5.269 -25.291 1.00 84.06 159 HIS A C 1
ATOM 1244 O O . HIS A 1 159 ? -2.579 5.930 -25.956 1.00 84.06 159 HIS A O 1
ATOM 1250 N N . CYS A 1 160 ? -4.592 5.737 -24.998 1.00 78.88 160 CYS A N 1
ATOM 1251 C CA . CYS A 1 160 ? -5.124 6.999 -25.531 1.00 78.88 160 CYS A CA 1
ATOM 1252 C C . CYS A 1 160 ? -4.284 8.224 -25.135 1.00 78.88 160 CYS A C 1
ATOM 1254 O O . CYS A 1 160 ? -4.058 9.108 -25.957 1.00 78.88 160 CYS A O 1
ATOM 1256 N N . ASP A 1 161 ? -3.769 8.239 -23.905 1.00 80.19 161 ASP A N 1
ATOM 1257 C CA . ASP A 1 161 ? -2.893 9.308 -23.410 1.00 80.19 161 ASP A CA 1
ATOM 1258 C C . ASP A 1 161 ? -1.426 9.147 -23.848 1.00 80.19 161 ASP A C 1
ATOM 1260 O O . ASP A 1 161 ? -0.581 9.989 -23.529 1.00 80.19 161 ASP A O 1
ATOM 1264 N N . PHE A 1 162 ? -1.099 8.073 -24.575 1.00 80.12 162 PHE A N 1
ATOM 1265 C CA . PHE A 1 162 ? 0.224 7.862 -25.146 1.00 80.12 162 PHE A CA 1
ATOM 1266 C C . PHE A 1 162 ? 0.304 8.553 -26.514 1.00 80.12 162 PHE A C 1
ATOM 1268 O O . PHE A 1 162 ? -0.060 8.009 -27.558 1.00 80.12 162 PHE A O 1
ATOM 1275 N N . SER A 1 163 ? 0.737 9.816 -26.501 1.00 66.88 163 SER A N 1
ATOM 1276 C CA . SER A 1 163 ? 0.733 10.680 -27.687 1.00 66.88 163 SER A CA 1
ATOM 1277 C C . SER A 1 163 ? 1.758 10.231 -28.737 1.00 66.88 163 SER A C 1
ATOM 1279 O O . SER A 1 163 ? 2.951 10.518 -28.622 1.00 66.88 163 SER A O 1
ATOM 1281 N N . LYS A 1 164 ? 1.278 9.599 -29.815 1.00 60.94 164 LYS A N 1
ATOM 1282 C CA . LYS A 1 164 ? 2.093 9.178 -30.973 1.00 60.94 164 LYS A CA 1
ATOM 1283 C C . LYS A 1 164 ? 2.724 10.349 -31.734 1.00 60.94 164 LYS A C 1
ATOM 1285 O O . LYS A 1 164 ? 3.834 10.224 -32.245 1.00 60.94 164 LYS A O 1
ATOM 1290 N N . SER A 1 165 ? 2.080 11.517 -31.711 1.00 55.59 165 SER A N 1
ATOM 1291 C CA . SER A 1 165 ? 2.516 12.723 -32.433 1.00 55.59 165 SER A CA 1
ATOM 1292 C C . SER A 1 165 ? 3.886 13.269 -32.006 1.00 55.59 165 SER A C 1
ATOM 1294 O O . SER A 1 165 ? 4.492 14.030 -32.755 1.00 55.59 165 SER A O 1
ATOM 1296 N N . LYS A 1 166 ? 4.407 12.877 -30.831 1.00 56.88 166 LYS A N 1
ATOM 1297 C CA . LYS A 1 166 ? 5.759 13.252 -30.378 1.00 56.88 166 LYS A CA 1
ATOM 1298 C C . LYS A 1 166 ? 6.878 12.431 -31.040 1.00 56.88 166 LYS A C 1
ATOM 1300 O O . LYS A 1 166 ? 8.026 12.858 -30.996 1.00 56.88 166 LYS A O 1
ATOM 1305 N N . TRP A 1 167 ? 6.555 11.293 -31.663 1.00 59.06 167 TRP A N 1
ATOM 1306 C CA . TRP A 1 167 ? 7.535 10.315 -32.171 1.00 59.06 167 TRP A CA 1
ATOM 1307 C C . TRP A 1 167 ? 7.306 9.920 -33.644 1.00 59.06 167 TRP A C 1
ATOM 1309 O O . TRP A 1 167 ? 8.139 9.240 -34.241 1.00 59.06 167 TRP A O 1
ATOM 1319 N N . GLU A 1 168 ? 6.217 10.398 -34.262 1.00 48.56 168 GLU A N 1
ATOM 1320 C CA . GLU A 1 168 ? 5.899 10.237 -35.696 1.00 48.56 168 GLU A CA 1
ATOM 1321 C C . GLU A 1 168 ? 6.969 10.835 -36.637 1.00 48.56 168 GLU A C 1
ATOM 1323 O O . GLU A 1 168 ? 7.033 10.469 -37.808 1.00 48.56 168 GLU A O 1
ATOM 1328 N N . GLY A 1 169 ? 7.860 11.691 -36.122 1.00 48.84 169 GLY A N 1
ATOM 1329 C CA . GLY A 1 169 ? 8.990 12.280 -36.850 1.00 48.84 169 GLY A CA 1
ATOM 1330 C C . GLY A 1 169 ? 10.222 11.383 -37.024 1.00 48.84 169 GLY A C 1
ATOM 1331 O O . GLY A 1 169 ? 11.196 11.829 -37.626 1.00 48.84 169 GLY A O 1
ATOM 1332 N N . GLY A 1 170 ? 10.203 10.137 -36.536 1.00 49.03 170 GLY A N 1
ATOM 1333 C CA . GLY A 1 170 ? 11.208 9.147 -36.913 1.00 49.03 170 GLY A CA 1
ATOM 1334 C C . GLY A 1 170 ? 11.601 8.170 -35.810 1.00 49.03 170 GLY A C 1
ATOM 1335 O O . GLY A 1 170 ? 12.636 8.337 -35.176 1.00 49.03 170 GLY A O 1
ATOM 1336 N N . LEU A 1 171 ? 10.912 7.026 -35.757 1.00 50.16 171 LEU A N 1
ATOM 1337 C CA . LEU A 1 171 ? 11.572 5.734 -35.495 1.00 50.16 171 LEU A CA 1
ATOM 1338 C C . LEU A 1 171 ? 12.399 5.286 -36.720 1.00 50.16 171 LEU A C 1
ATOM 1340 O O . LEU A 1 171 ? 12.519 4.098 -37.010 1.00 50.16 171 LEU A O 1
ATOM 1344 N N . ALA A 1 172 ? 12.955 6.227 -37.489 1.00 45.94 172 ALA A N 1
ATOM 1345 C CA . ALA A 1 172 ? 13.909 5.920 -38.540 1.00 45.94 172 ALA A CA 1
ATOM 1346 C C . ALA A 1 172 ? 15.238 5.551 -37.868 1.00 45.94 172 ALA A C 1
ATOM 1348 O O . ALA A 1 172 ? 16.213 6.299 -37.907 1.00 45.94 172 ALA A O 1
ATOM 1349 N N . CYS A 1 173 ? 15.256 4.391 -37.212 1.00 52.62 173 CYS A N 1
ATOM 1350 C CA . CYS A 1 173 ? 16.472 3.694 -36.857 1.00 52.62 173 CYS A CA 1
ATOM 1351 C C . CYS A 1 173 ? 17.126 3.307 -38.183 1.00 52.62 173 CYS A C 1
ATOM 1353 O O . CYS A 1 173 ? 16.843 2.258 -38.754 1.00 52.62 173 CYS A O 1
ATOM 1355 N N . SER A 1 174 ? 17.959 4.195 -38.721 1.00 52.28 174 SER A N 1
ATOM 1356 C CA . SER A 1 174 ? 18.971 3.754 -39.674 1.00 52.28 174 SER A CA 1
ATOM 1357 C C . SER A 1 174 ? 19.803 2.662 -38.986 1.00 52.28 174 SER A C 1
ATOM 1359 O O . SER A 1 174 ? 19.954 2.734 -37.760 1.00 52.28 174 SER A O 1
ATOM 1361 N N . PRO A 1 175 ? 20.321 1.662 -39.725 1.00 57.53 175 PRO A N 1
ATOM 1362 C CA . PRO A 1 175 ? 21.150 0.609 -39.150 1.00 57.53 175 PRO A CA 1
ATOM 1363 C C . PRO A 1 175 ? 22.169 1.191 -38.171 1.00 57.53 175 PRO A C 1
ATOM 1365 O O . PRO A 1 175 ? 22.924 2.107 -38.514 1.00 57.53 175 PRO A O 1
ATOM 1368 N N . VAL A 1 176 ? 22.151 0.706 -36.930 1.00 59.88 176 VAL A N 1
ATOM 1369 C CA . VAL A 1 176 ? 23.033 1.226 -35.887 1.00 59.88 176 VAL A CA 1
ATOM 1370 C C . VAL A 1 176 ? 24.344 0.483 -36.022 1.00 59.88 176 VAL A C 1
ATOM 1372 O O . VAL A 1 176 ? 24.549 -0.580 -35.444 1.00 59.88 176 VAL A O 1
ATOM 1375 N N . ILE A 1 177 ? 25.243 1.034 -36.830 1.00 62.78 177 ILE A N 1
ATOM 1376 C CA . ILE A 1 177 ? 26.611 0.537 -36.892 1.00 62.78 177 ILE A CA 1
ATOM 1377 C C . ILE A 1 177 ? 27.301 0.997 -35.605 1.00 62.78 177 ILE A C 1
ATOM 1379 O O . ILE A 1 177 ? 27.716 2.147 -35.498 1.00 62.78 177 ILE A O 1
ATOM 1383 N N . VAL A 1 178 ? 27.341 0.121 -34.597 1.00 60.03 178 VAL A N 1
ATOM 1384 C CA . VAL A 1 178 ? 27.897 0.426 -33.263 1.00 60.03 178 VAL A CA 1
ATOM 1385 C C . VAL A 1 178 ? 29.425 0.383 -33.269 1.00 60.03 178 VAL A C 1
ATOM 1387 O O . VAL A 1 178 ? 30.068 1.189 -32.601 1.00 60.03 178 VAL A O 1
ATOM 1390 N N . TRP A 1 179 ? 30.002 -0.548 -34.034 1.00 64.31 179 TRP A N 1
ATOM 1391 C CA . TRP A 1 179 ? 31.408 -0.944 -33.895 1.00 64.31 179 TRP A CA 1
ATOM 1392 C C . TRP A 1 179 ? 32.343 -0.365 -34.960 1.00 64.31 179 TRP A C 1
ATOM 1394 O O . TRP A 1 179 ? 33.549 -0.316 -34.723 1.00 64.31 179 TRP A O 1
ATOM 1404 N N . ASN A 1 180 ? 31.780 0.116 -36.075 1.00 60.25 180 ASN A N 1
ATOM 1405 C CA . ASN A 1 180 ? 32.491 0.792 -37.159 1.00 60.25 180 ASN A CA 1
ATOM 1406 C C . ASN A 1 180 ? 31.907 2.194 -37.342 1.00 60.25 180 ASN A C 1
ATOM 1408 O O . ASN A 1 180 ? 30.896 2.375 -38.017 1.00 60.25 180 ASN A O 1
ATOM 1412 N N . SER A 1 181 ? 32.535 3.193 -36.742 1.00 50.88 181 SER A N 1
ATOM 1413 C CA . SER A 1 181 ? 32.169 4.588 -36.964 1.00 50.88 181 SER A CA 1
ATOM 1414 C C . SER A 1 181 ? 33.416 5.419 -37.209 1.00 50.88 181 SER A C 1
ATOM 1416 O O . SER A 1 181 ? 33.680 6.362 -36.476 1.00 50.88 181 SER A O 1
ATOM 1418 N N . ASP A 1 182 ? 34.134 5.076 -38.274 1.00 48.00 182 ASP A N 1
ATOM 1419 C CA . ASP A 1 182 ? 35.018 6.018 -38.951 1.00 48.00 182 ASP A CA 1
ATOM 1420 C C . ASP A 1 182 ? 34.221 6.612 -40.114 1.00 48.00 182 ASP A C 1
ATOM 1422 O O . ASP A 1 182 ? 34.191 6.065 -41.217 1.00 48.00 182 ASP A O 1
ATOM 1426 N N . VAL A 1 183 ? 33.504 7.707 -39.856 1.00 50.88 183 VAL A N 1
ATOM 1427 C CA . VAL A 1 183 ? 33.090 8.613 -40.944 1.00 50.88 183 VAL A CA 1
ATOM 1428 C C . VAL A 1 183 ? 34.152 9.698 -41.157 1.00 50.88 183 VAL A C 1
ATOM 1430 O O . VAL A 1 183 ? 34.286 10.186 -42.273 1.00 50.88 183 VAL A O 1
ATOM 1433 N N . ASP A 1 184 ? 34.996 9.966 -40.156 1.00 47.47 184 ASP A N 1
ATOM 1434 C CA . ASP A 1 184 ? 36.177 10.817 -40.283 1.00 47.47 184 ASP A CA 1
ATOM 1435 C C . ASP A 1 184 ? 37.422 9.972 -39.987 1.00 47.47 184 ASP A C 1
ATOM 1437 O O . ASP A 1 184 ? 37.717 9.644 -38.842 1.00 47.47 184 ASP A O 1
ATOM 1441 N N . GLY A 1 185 ? 38.119 9.544 -41.041 1.00 48.97 185 GLY A N 1
ATOM 1442 C CA . GLY A 1 185 ? 39.248 8.607 -40.988 1.00 48.97 185 GLY A CA 1
ATOM 1443 C C . GLY A 1 185 ? 40.535 9.164 -40.367 1.00 48.97 185 GLY A C 1
ATOM 1444 O O . GLY A 1 185 ? 41.583 9.067 -41.000 1.00 48.97 185 GLY A O 1
ATOM 1445 N N . ASN A 1 186 ? 40.469 9.746 -39.166 1.00 50.47 186 ASN A N 1
ATOM 1446 C CA . ASN A 1 186 ? 41.609 10.396 -38.513 1.00 50.47 186 ASN A CA 1
ATOM 1447 C C . ASN A 1 186 ? 41.948 9.876 -37.098 1.00 50.47 186 ASN A C 1
ATOM 1449 O O . ASN A 1 186 ? 42.956 10.305 -36.549 1.00 50.47 186 ASN A O 1
ATOM 1453 N N . ASP A 1 187 ? 41.193 8.921 -36.539 1.00 50.00 187 ASP A N 1
ATOM 1454 C CA . ASP A 1 187 ? 41.348 8.487 -35.131 1.00 50.00 187 ASP A CA 1
ATOM 1455 C C . ASP A 1 187 ? 41.894 7.048 -34.966 1.00 50.00 187 ASP A C 1
ATOM 1457 O O . ASP A 1 187 ? 41.830 6.457 -33.886 1.00 50.00 187 ASP A O 1
ATOM 1461 N N . ASN A 1 188 ? 42.440 6.451 -36.032 1.00 53.50 188 ASN A N 1
ATOM 1462 C CA . ASN A 1 188 ? 42.872 5.046 -36.014 1.00 53.50 188 ASN A CA 1
ATOM 1463 C C . ASN A 1 188 ? 44.151 4.774 -35.195 1.00 53.50 188 ASN A C 1
ATOM 1465 O O . ASN A 1 188 ? 44.376 3.628 -34.811 1.00 53.50 188 ASN A O 1
ATOM 1469 N N . GLU A 1 189 ? 44.977 5.780 -34.893 1.00 53.47 189 GLU A N 1
ATOM 1470 C CA . GLU A 1 189 ? 46.227 5.573 -34.137 1.00 53.47 189 GLU A CA 1
ATOM 1471 C C . GLU A 1 189 ? 45.989 5.472 -32.616 1.00 53.47 189 GLU A C 1
ATOM 1473 O O . GLU A 1 189 ? 46.392 4.476 -32.015 1.00 53.47 189 GLU A O 1
ATOM 1478 N N . ASP A 1 190 ? 45.222 6.391 -32.013 1.00 53.06 190 ASP A N 1
ATOM 1479 C CA . ASP A 1 190 ? 44.897 6.374 -30.569 1.00 53.06 190 ASP A CA 1
ATOM 1480 C C . ASP A 1 190 ? 44.080 5.130 -30.153 1.00 53.06 190 ASP A C 1
ATOM 1482 O O . ASP A 1 190 ? 44.189 4.624 -29.032 1.00 53.06 190 ASP A O 1
ATOM 1486 N N . TYR A 1 191 ? 43.250 4.596 -31.057 1.00 54.91 191 TYR A N 1
ATOM 1487 C CA . TYR A 1 191 ? 42.405 3.428 -30.778 1.00 54.91 191 TYR A CA 1
ATOM 1488 C C . TYR A 1 191 ? 43.175 2.110 -30.741 1.00 54.91 191 TYR A C 1
ATOM 1490 O O . TYR A 1 191 ? 42.882 1.236 -29.921 1.00 54.91 191 TYR A O 1
ATOM 1498 N N . VAL A 1 192 ? 44.136 1.953 -31.649 1.00 56.59 192 VAL A N 1
ATOM 1499 C CA . VAL A 1 192 ? 44.980 0.758 -31.723 1.00 56.59 192 VAL A CA 1
ATOM 1500 C C . VAL A 1 192 ? 45.921 0.717 -30.517 1.00 56.59 192 VAL A C 1
ATOM 1502 O O . VAL A 1 192 ? 46.151 -0.352 -29.956 1.00 56.59 192 VAL A O 1
ATOM 1505 N N . GLU A 1 193 ? 46.390 1.873 -30.046 1.00 56.25 193 GLU A N 1
ATOM 1506 C CA . GLU A 1 193 ? 47.218 1.989 -28.842 1.00 56.25 193 GLU A CA 1
ATOM 1507 C C . GLU A 1 193 ? 46.436 1.675 -27.546 1.00 56.25 193 GLU A C 1
ATOM 1509 O O . GLU A 1 193 ? 46.944 0.988 -26.654 1.00 56.25 193 GLU A O 1
ATOM 1514 N N . ALA A 1 194 ? 45.156 2.063 -27.470 1.00 56.06 194 ALA A N 1
ATOM 1515 C CA . ALA A 1 194 ? 44.258 1.679 -26.376 1.00 56.06 194 ALA A CA 1
ATOM 1516 C C . ALA A 1 194 ? 43.986 0.161 -26.338 1.00 56.06 194 ALA A C 1
ATOM 1518 O O . ALA A 1 194 ? 44.052 -0.443 -25.274 1.00 56.06 194 ALA A O 1
ATOM 1519 N N . ILE A 1 195 ? 43.752 -0.485 -27.486 1.00 59.38 195 ILE A N 1
ATOM 1520 C CA . ILE A 1 195 ? 43.555 -1.947 -27.556 1.00 59.38 195 ILE A CA 1
ATOM 1521 C C . ILE A 1 195 ? 44.826 -2.699 -27.137 1.00 59.38 195 ILE A C 1
ATOM 1523 O O . ILE A 1 195 ? 44.752 -3.690 -26.419 1.00 59.38 195 ILE A O 1
ATOM 1527 N N . ASN A 1 196 ? 45.998 -2.210 -27.548 1.00 62.34 196 ASN A N 1
ATOM 1528 C CA . ASN A 1 196 ? 47.279 -2.863 -27.270 1.00 62.34 196 ASN A CA 1
ATOM 1529 C C . ASN A 1 196 ? 47.781 -2.677 -25.824 1.00 62.34 196 ASN A C 1
ATOM 1531 O O . ASN A 1 196 ? 48.730 -3.350 -25.426 1.00 62.34 196 ASN A O 1
ATOM 1535 N N . SER A 1 197 ? 47.186 -1.763 -25.049 1.00 61.62 197 SER A N 1
ATOM 1536 C CA . SER A 1 197 ? 47.574 -1.461 -23.659 1.00 61.62 197 SER A CA 1
ATOM 1537 C C . SER A 1 197 ? 46.669 -2.097 -22.598 1.00 61.62 197 SER A C 1
ATOM 1539 O O . SER A 1 197 ? 46.989 -2.021 -21.412 1.00 61.62 197 SER A O 1
ATOM 1541 N N . HIS A 1 198 ? 45.552 -2.712 -22.996 1.00 61.06 198 HIS A N 1
ATOM 1542 C CA . HIS A 1 198 ? 44.577 -3.302 -22.075 1.00 61.06 198 HIS A CA 1
ATOM 1543 C C . HIS A 1 198 ? 44.914 -4.768 -21.755 1.00 61.06 198 HIS A C 1
ATOM 1545 O O . HIS A 1 198 ? 45.398 -5.512 -22.607 1.00 61.06 198 HIS A O 1
ATOM 1551 N N . THR A 1 199 ? 44.684 -5.181 -20.506 1.00 64.69 199 THR A N 1
ATOM 1552 C CA . THR A 1 199 ? 44.775 -6.588 -20.090 1.00 64.69 199 THR A CA 1
ATOM 1553 C C . THR A 1 199 ? 43.568 -7.364 -20.625 1.00 64.69 199 THR A C 1
ATOM 1555 O O . THR A 1 199 ? 42.507 -6.782 -20.842 1.00 64.69 199 THR A O 1
ATOM 1558 N N . ASP A 1 200 ? 43.694 -8.683 -20.818 1.00 65.19 200 ASP A N 1
ATOM 1559 C CA . ASP A 1 200 ? 42.609 -9.578 -21.281 1.00 65.19 200 ASP A CA 1
ATOM 1560 C C . ASP A 1 200 ? 41.454 -9.748 -20.252 1.00 65.19 200 ASP A C 1
ATOM 1562 O O . ASP A 1 200 ? 40.749 -10.759 -20.239 1.00 65.19 200 ASP A O 1
ATOM 1566 N N . ASP A 1 201 ? 41.243 -8.766 -19.374 1.00 71.69 201 ASP A N 1
ATOM 1567 C CA . ASP A 1 201 ? 40.247 -8.783 -18.307 1.00 71.69 201 ASP A CA 1
ATOM 1568 C C . ASP A 1 201 ? 38.910 -8.189 -18.782 1.00 71.69 201 ASP A C 1
ATOM 1570 O O . ASP A 1 201 ? 38.853 -7.157 -19.456 1.00 71.69 201 ASP A O 1
ATOM 1574 N N . LEU A 1 202 ? 37.800 -8.817 -18.385 1.00 68.94 202 LEU A N 1
ATOM 1575 C CA . LEU A 1 202 ? 36.446 -8.477 -18.846 1.00 68.94 202 LEU A CA 1
ATOM 1576 C C . LEU A 1 202 ? 36.021 -7.034 -18.501 1.00 68.94 202 LEU A C 1
ATOM 1578 O O . LEU A 1 202 ? 35.352 -6.378 -19.303 1.00 68.94 202 LEU A O 1
ATOM 1582 N N . ASP A 1 203 ? 36.445 -6.524 -17.343 1.00 70.50 203 ASP A N 1
ATOM 1583 C CA . ASP A 1 203 ? 36.114 -5.172 -16.877 1.00 70.50 203 ASP A CA 1
ATOM 1584 C C . ASP A 1 203 ? 36.770 -4.092 -17.750 1.00 70.50 203 ASP A C 1
ATOM 1586 O O . ASP A 1 203 ? 36.153 -3.066 -18.042 1.00 70.50 203 ASP A O 1
ATOM 1590 N N . SER A 1 204 ? 37.974 -4.362 -18.260 1.00 71.75 204 SER A N 1
ATOM 1591 C CA . SER A 1 204 ? 38.724 -3.454 -19.134 1.00 71.75 204 SER A CA 1
ATOM 1592 C C . SER A 1 204 ? 38.020 -3.254 -20.486 1.00 71.75 204 SER A C 1
ATOM 1594 O O . SER A 1 204 ? 37.906 -2.136 -20.995 1.00 71.75 204 SER A O 1
ATOM 1596 N N . TYR A 1 205 ? 37.430 -4.322 -21.033 1.00 71.25 205 TYR A N 1
ATOM 1597 C CA . TYR A 1 205 ? 36.618 -4.239 -22.250 1.00 71.25 205 TYR A CA 1
ATOM 1598 C C . TYR A 1 205 ? 35.311 -3.465 -22.041 1.00 71.25 205 TYR A C 1
ATOM 1600 O O . TYR A 1 205 ? 34.857 -2.783 -22.963 1.00 71.25 205 TYR A O 1
ATOM 1608 N N . SER A 1 206 ? 34.710 -3.527 -20.849 1.00 73.62 206 SER A N 1
ATOM 1609 C CA . SER A 1 206 ? 33.449 -2.829 -20.557 1.00 73.62 206 SER A CA 1
ATOM 1610 C C . SER A 1 206 ? 33.582 -1.301 -20.657 1.00 73.62 206 SER A C 1
ATOM 1612 O O . SER A 1 206 ? 32.713 -0.629 -21.226 1.00 73.62 206 SER A O 1
ATOM 1614 N N . GLU A 1 207 ? 34.708 -0.751 -20.196 1.00 73.75 207 GLU A N 1
ATOM 1615 C CA . GLU A 1 207 ? 35.002 0.683 -20.237 1.00 73.75 207 GLU A CA 1
ATOM 1616 C C . GLU A 1 207 ? 35.282 1.160 -21.673 1.00 73.75 207 GLU A C 1
ATOM 1618 O O . GLU A 1 207 ? 34.743 2.179 -22.123 1.00 73.75 207 GLU A O 1
ATOM 1623 N N . LEU A 1 208 ? 36.023 0.362 -22.449 1.00 74.81 208 LEU A N 1
ATOM 1624 C CA . LEU A 1 208 ? 36.306 0.628 -23.862 1.00 74.81 208 LEU A CA 1
ATOM 1625 C C . LEU A 1 208 ? 35.035 0.590 -24.730 1.00 74.81 208 LEU A C 1
ATOM 1627 O O . LEU A 1 208 ? 34.831 1.455 -25.591 1.00 74.81 208 LEU A O 1
ATOM 1631 N N . ILE A 1 209 ? 34.154 -0.383 -24.480 1.00 76.56 209 ILE A N 1
ATOM 1632 C CA . ILE A 1 209 ? 32.854 -0.518 -25.152 1.00 76.56 209 ILE A CA 1
ATOM 1633 C C . ILE A 1 209 ? 31.952 0.676 -24.823 1.00 76.56 209 ILE A C 1
ATOM 1635 O O . ILE A 1 209 ? 31.402 1.304 -25.734 1.00 76.56 209 ILE A O 1
ATOM 1639 N N . SER A 1 210 ? 31.862 1.049 -23.546 1.00 76.06 210 SER A N 1
ATOM 1640 C CA . SER A 1 210 ? 31.090 2.215 -23.098 1.00 76.06 210 SER A CA 1
ATOM 1641 C C . SER A 1 210 ? 31.597 3.506 -23.750 1.00 76.06 210 SER A C 1
ATOM 1643 O O . SER A 1 210 ? 30.812 4.339 -24.213 1.00 76.06 210 SER A O 1
ATOM 1645 N N . GLY A 1 211 ? 32.920 3.650 -23.880 1.00 75.81 211 GLY A N 1
ATOM 1646 C CA . GLY A 1 211 ? 33.558 4.765 -24.578 1.00 75.81 211 GLY A CA 1
ATOM 1647 C C . GLY A 1 211 ? 33.232 4.835 -26.077 1.00 75.81 211 GLY A C 1
ATOM 1648 O O . GLY A 1 211 ? 33.059 5.940 -26.601 1.00 75.81 211 GLY A O 1
ATOM 1649 N N . LYS A 1 212 ? 33.116 3.688 -26.767 1.00 76.25 212 LYS A N 1
ATOM 1650 C CA . LYS A 1 212 ? 32.669 3.606 -28.175 1.00 76.25 212 LYS A CA 1
ATOM 1651 C C . LYS A 1 212 ? 31.197 3.985 -28.326 1.00 76.25 212 LYS A C 1
ATOM 1653 O O . LYS A 1 212 ? 30.857 4.795 -29.186 1.00 76.25 212 LYS A O 1
ATOM 1658 N N . MET A 1 213 ? 30.331 3.452 -27.464 1.00 76.06 213 MET A N 1
ATOM 1659 C CA . MET A 1 213 ? 28.891 3.731 -27.505 1.00 76.06 213 MET A CA 1
ATOM 1660 C C . MET A 1 213 ? 28.588 5.217 -27.298 1.00 76.06 213 MET A C 1
ATOM 1662 O O . MET A 1 213 ? 27.791 5.785 -28.042 1.00 76.06 213 MET A O 1
ATOM 1666 N N . LYS A 1 214 ? 29.283 5.873 -26.359 1.00 77.50 214 LYS A N 1
ATOM 1667 C CA . LYS A 1 214 ? 29.123 7.312 -26.081 1.00 77.50 214 LYS A CA 1
ATOM 1668 C C . LYS A 1 214 ? 29.538 8.212 -27.251 1.00 77.50 214 LYS A C 1
ATOM 1670 O O . LYS A 1 214 ? 28.954 9.281 -27.426 1.00 77.50 214 LYS A O 1
ATOM 1675 N N . ARG A 1 215 ? 30.528 7.794 -28.048 1.00 74.62 215 ARG A N 1
ATOM 1676 C CA . ARG A 1 215 ? 31.007 8.527 -29.235 1.00 74.62 215 ARG A CA 1
ATOM 1677 C C . ARG A 1 215 ? 30.112 8.345 -30.461 1.00 74.62 215 ARG A C 1
ATOM 1679 O O . ARG A 1 215 ? 30.151 9.159 -31.379 1.00 74.62 215 ARG A O 1
ATOM 1686 N N . ASN A 1 216 ? 29.272 7.314 -30.474 1.00 77.94 216 ASN A N 1
ATOM 1687 C CA . ASN A 1 216 ? 28.406 7.014 -31.601 1.00 77.94 216 ASN A CA 1
ATOM 1688 C C . ASN A 1 216 ? 27.133 7.883 -31.589 1.00 77.94 216 ASN A C 1
ATOM 1690 O O . ASN A 1 216 ? 26.208 7.676 -30.797 1.00 77.94 216 ASN A O 1
ATOM 1694 N N . ASN A 1 217 ? 27.055 8.837 -32.520 1.00 78.31 217 ASN A N 1
ATOM 1695 C CA . ASN A 1 217 ? 25.917 9.754 -32.643 1.00 78.31 217 ASN A CA 1
ATOM 1696 C C . ASN A 1 217 ? 24.579 9.038 -32.910 1.00 78.31 217 ASN A C 1
ATOM 1698 O O . ASN A 1 217 ? 23.542 9.469 -32.394 1.00 78.31 217 ASN A O 1
ATOM 1702 N N . ASN A 1 218 ? 24.582 7.939 -33.672 1.00 77.38 218 ASN A N 1
ATOM 1703 C CA . ASN A 1 218 ? 23.367 7.178 -33.980 1.00 77.38 218 ASN A CA 1
ATOM 1704 C C . ASN A 1 218 ? 22.840 6.464 -32.733 1.00 77.38 218 ASN A C 1
ATOM 1706 O O . ASN A 1 218 ? 21.655 6.567 -32.417 1.00 77.38 218 ASN A O 1
ATOM 1710 N N . MET A 1 219 ? 23.729 5.800 -31.986 1.00 78.38 219 MET A N 1
ATOM 1711 C CA . MET A 1 219 ? 23.381 5.135 -30.728 1.00 78.38 219 MET A CA 1
ATOM 1712 C C . MET A 1 219 ? 22.806 6.127 -29.714 1.00 78.38 219 MET A C 1
ATOM 1714 O O . MET A 1 219 ? 21.752 5.883 -29.130 1.00 78.38 219 MET A O 1
ATOM 1718 N N . ARG A 1 220 ? 23.442 7.294 -29.568 1.00 80.62 220 ARG A N 1
ATOM 1719 C CA . ARG A 1 220 ? 22.979 8.340 -28.655 1.00 80.62 220 ARG A CA 1
ATOM 1720 C C . ARG A 1 220 ? 21.618 8.912 -29.050 1.00 80.62 220 ARG A C 1
ATOM 1722 O O . ARG A 1 220 ? 20.780 9.156 -28.186 1.00 80.62 220 ARG A O 1
ATOM 1729 N N . THR A 1 221 ? 21.382 9.130 -30.342 1.00 79.81 221 THR A N 1
ATOM 1730 C CA . THR A 1 221 ? 20.094 9.643 -30.841 1.00 79.81 221 THR A CA 1
ATOM 1731 C C . THR A 1 221 ? 18.980 8.626 -30.603 1.00 79.81 221 THR A C 1
ATOM 1733 O O . THR A 1 221 ? 17.912 8.976 -30.106 1.00 79.81 221 THR A O 1
ATOM 1736 N N . ASN A 1 222 ? 19.257 7.350 -30.864 1.00 78.81 222 ASN A N 1
ATOM 1737 C CA . ASN A 1 222 ? 18.330 6.256 -30.604 1.00 78.81 222 ASN A CA 1
ATOM 1738 C C . ASN A 1 222 ? 18.024 6.089 -29.111 1.00 78.81 222 ASN A C 1
ATOM 1740 O O . ASN A 1 222 ? 16.856 5.971 -28.745 1.00 78.81 222 ASN A O 1
ATOM 1744 N N . ALA A 1 223 ? 19.043 6.155 -28.249 1.00 83.00 223 ALA A N 1
ATOM 1745 C CA . ALA A 1 223 ? 18.860 6.137 -26.801 1.00 83.00 223 ALA A CA 1
ATOM 1746 C C . ALA A 1 223 ? 18.003 7.324 -26.333 1.00 83.00 223 ALA A C 1
ATOM 1748 O O . ALA A 1 223 ? 17.057 7.129 -25.584 1.00 83.00 223 ALA A O 1
ATOM 1749 N N . LYS A 1 224 ? 18.238 8.543 -26.833 1.00 82.88 224 LYS A N 1
ATOM 1750 C CA . LYS A 1 224 ? 17.408 9.718 -26.499 1.00 82.88 224 LYS A CA 1
ATOM 1751 C C . LYS A 1 224 ? 15.946 9.564 -26.914 1.00 82.88 224 LYS A C 1
ATOM 1753 O O . LYS A 1 224 ? 15.051 9.908 -26.144 1.00 82.88 224 LYS A O 1
ATOM 1758 N N . ASN A 1 225 ? 15.701 9.041 -28.113 1.00 81.44 225 ASN A N 1
ATOM 1759 C CA . ASN A 1 225 ? 14.344 8.801 -28.599 1.00 81.44 225 ASN A CA 1
ATOM 1760 C C . ASN A 1 225 ? 13.632 7.754 -27.735 1.00 81.44 225 ASN A C 1
ATOM 1762 O O . ASN A 1 225 ? 12.508 7.980 -27.290 1.00 81.44 225 ASN A O 1
ATOM 1766 N N . LEU A 1 226 ? 14.305 6.635 -27.446 1.00 84.00 226 LEU A N 1
ATOM 1767 C CA . LEU A 1 226 ? 13.763 5.590 -26.584 1.00 84.00 226 LEU A CA 1
ATOM 1768 C C . LEU A 1 226 ? 13.537 6.095 -25.153 1.00 84.00 226 LEU A C 1
ATOM 1770 O O . LEU A 1 226 ? 12.503 5.793 -24.567 1.00 84.00 226 LEU A O 1
ATOM 1774 N N . LEU A 1 227 ? 14.445 6.912 -24.615 1.00 85.31 227 LEU A N 1
ATOM 1775 C CA . LEU A 1 227 ? 14.303 7.514 -23.292 1.00 85.31 227 LEU A CA 1
ATOM 1776 C C . LEU A 1 227 ? 13.019 8.333 -23.211 1.00 85.31 227 LEU A C 1
ATOM 1778 O O . LEU A 1 227 ? 12.249 8.173 -22.275 1.00 85.31 227 LEU A O 1
ATOM 1782 N N . GLY A 1 228 ? 12.744 9.161 -24.214 1.00 82.38 228 GLY A N 1
ATOM 1783 C CA . GLY A 1 228 ? 11.530 9.961 -24.218 1.00 82.38 228 GLY A CA 1
ATOM 1784 C C . GLY A 1 228 ? 10.237 9.136 -24.324 1.00 82.38 228 GLY A C 1
ATOM 1785 O O . GLY A 1 228 ? 9.247 9.473 -23.672 1.00 82.38 228 GLY A O 1
ATOM 1786 N N . ILE A 1 229 ? 10.257 8.023 -25.069 1.00 84.12 229 ILE A N 1
ATOM 1787 C CA . ILE A 1 229 ? 9.161 7.038 -25.108 1.00 84.12 229 ILE A CA 1
ATOM 1788 C C . ILE A 1 229 ? 8.958 6.417 -23.719 1.00 84.12 229 ILE A C 1
ATOM 1790 O O . ILE A 1 229 ? 7.835 6.409 -23.213 1.00 84.12 229 ILE A O 1
ATOM 1794 N N . VAL A 1 230 ? 10.039 5.940 -23.091 1.00 86.62 230 VAL A N 1
ATOM 1795 C CA . VAL A 1 230 ? 10.024 5.350 -21.743 1.00 86.62 230 VAL A CA 1
ATOM 1796 C C . VAL A 1 230 ? 9.491 6.356 -20.728 1.00 86.62 230 VAL A C 1
ATOM 1798 O O . VAL A 1 230 ? 8.601 6.018 -19.957 1.00 86.62 230 VAL A O 1
ATOM 1801 N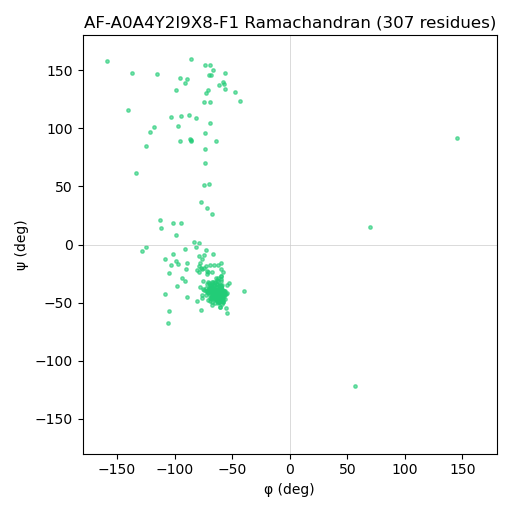 N . THR A 1 231 ? 9.966 7.603 -20.743 1.00 85.31 231 THR A N 1
ATOM 1802 C CA . THR A 1 231 ? 9.527 8.646 -19.808 1.00 85.31 231 THR A CA 1
ATOM 1803 C C . THR A 1 231 ? 8.030 8.918 -19.924 1.00 85.31 231 THR A C 1
ATOM 1805 O O . THR A 1 231 ? 7.342 9.006 -18.908 1.00 85.31 231 THR A O 1
ATOM 1808 N N . GLU A 1 232 ? 7.495 9.034 -21.142 1.00 84.62 232 GLU A N 1
ATOM 1809 C CA . GLU A 1 232 ? 6.054 9.237 -21.321 1.00 84.62 232 GLU A CA 1
ATOM 1810 C C . GLU A 1 232 ? 5.245 8.015 -20.888 1.00 84.62 232 GLU A C 1
ATOM 1812 O O . GLU A 1 232 ? 4.207 8.183 -20.249 1.00 84.62 232 GLU A O 1
ATOM 1817 N N . TYR A 1 233 ? 5.719 6.801 -21.185 1.00 87.44 233 TYR A N 1
ATOM 1818 C CA . TYR A 1 233 ? 5.044 5.577 -20.759 1.00 87.44 233 TYR A CA 1
ATOM 1819 C C . TYR A 1 233 ? 5.037 5.439 -19.232 1.00 87.44 233 TYR A C 1
ATOM 1821 O O . TYR A 1 233 ? 3.977 5.289 -18.630 1.00 87.44 233 TYR A O 1
ATOM 1829 N N . ILE A 1 234 ? 6.194 5.593 -18.584 1.00 87.31 234 ILE A N 1
ATOM 1830 C CA . ILE A 1 234 ? 6.329 5.533 -17.125 1.00 87.31 234 ILE A CA 1
ATOM 1831 C C . ILE A 1 234 ? 5.468 6.597 -16.450 1.00 87.31 234 ILE A C 1
ATOM 1833 O O . ILE A 1 234 ? 4.836 6.303 -15.444 1.00 87.31 234 ILE A O 1
ATOM 1837 N N . ARG A 1 235 ? 5.339 7.800 -17.019 1.00 86.50 235 ARG A N 1
ATOM 1838 C CA . ARG A 1 235 ? 4.429 8.826 -16.489 1.00 86.50 235 ARG A CA 1
ATOM 1839 C C . ARG A 1 235 ? 2.963 8.372 -16.483 1.00 86.50 235 ARG A C 1
ATOM 1841 O O . ARG A 1 235 ? 2.210 8.766 -15.593 1.00 86.50 235 ARG A O 1
ATOM 1848 N N . LEU A 1 236 ? 2.530 7.591 -17.475 1.00 88.44 236 LEU A N 1
ATOM 1849 C CA . LEU A 1 236 ? 1.180 7.014 -17.502 1.00 88.44 236 LEU A CA 1
ATOM 1850 C C . LEU A 1 236 ? 1.041 5.916 -16.450 1.00 88.44 236 LEU A C 1
ATOM 1852 O O . LEU A 1 236 ? 0.106 5.955 -15.652 1.00 88.44 236 LEU A O 1
ATOM 1856 N N . VAL A 1 237 ? 2.008 4.999 -16.405 1.00 89.25 237 VAL A N 1
ATOM 1857 C CA . VAL A 1 237 ? 2.021 3.894 -15.441 1.00 89.25 237 VAL A CA 1
ATOM 1858 C C . VAL A 1 237 ? 2.065 4.420 -14.003 1.00 89.25 237 VAL A C 1
ATOM 1860 O O . VAL A 1 237 ? 1.288 3.974 -13.172 1.00 89.25 237 VAL A O 1
ATOM 1863 N N . GLN A 1 238 ? 2.853 5.455 -13.709 1.00 88.31 238 GLN A N 1
ATOM 1864 C CA . GLN A 1 238 ? 2.884 6.128 -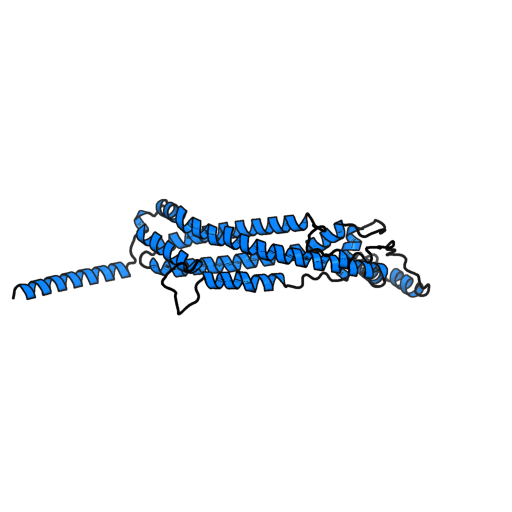12.403 1.00 88.31 238 GLN A CA 1
ATOM 1865 C C . GLN A 1 238 ? 1.509 6.653 -11.978 1.00 88.31 238 GLN A C 1
ATOM 1867 O O . GLN A 1 238 ? 1.122 6.504 -10.820 1.00 88.31 238 GLN A O 1
ATOM 1872 N N . LYS A 1 239 ? 0.750 7.265 -12.898 1.00 88.00 239 LYS A N 1
ATOM 1873 C CA . LYS A 1 239 ? -0.614 7.726 -12.597 1.00 88.00 239 LYS A CA 1
ATOM 1874 C C . LYS A 1 239 ? -1.537 6.554 -12.285 1.00 88.00 239 LYS A C 1
ATOM 1876 O O . LYS A 1 239 ? -2.314 6.639 -11.338 1.00 88.00 239 LYS A O 1
ATOM 1881 N N . GLN A 1 240 ? -1.432 5.482 -13.066 1.00 89.75 240 GLN A N 1
ATOM 1882 C CA . GLN A 1 240 ? -2.236 4.282 -12.877 1.00 89.75 240 GLN A CA 1
ATOM 1883 C C . GLN A 1 240 ? -1.909 3.584 -11.551 1.00 89.75 240 GLN A C 1
ATOM 1885 O O . GLN A 1 240 ? -2.823 3.276 -10.790 1.00 89.75 240 GLN A O 1
ATOM 1890 N N . ILE A 1 241 ? -0.623 3.393 -11.240 1.00 90.19 241 ILE A N 1
ATOM 1891 C CA . ILE A 1 241 ? -0.147 2.816 -9.977 1.00 90.19 241 ILE A CA 1
ATOM 1892 C C . ILE A 1 241 ? -0.577 3.689 -8.802 1.00 90.19 241 ILE A C 1
ATOM 1894 O O . ILE A 1 241 ? -1.019 3.152 -7.791 1.00 90.19 241 ILE A O 1
ATOM 1898 N N . SER A 1 242 ? -0.497 5.018 -8.923 1.00 88.94 242 SER A N 1
ATOM 1899 C CA . SER A 1 242 ? -0.948 5.928 -7.867 1.00 88.94 242 SER A CA 1
ATOM 1900 C C . SER A 1 242 ? -2.425 5.714 -7.547 1.00 88.94 242 SER A C 1
ATOM 1902 O O . SER A 1 242 ? -2.766 5.500 -6.392 1.00 88.94 242 SER A O 1
ATOM 1904 N N . ASP A 1 243 ? -3.298 5.716 -8.553 1.00 90.94 243 ASP A N 1
ATOM 1905 C CA . ASP A 1 243 ? -4.737 5.522 -8.353 1.00 90.94 243 ASP A CA 1
ATOM 1906 C C . ASP A 1 243 ? -5.073 4.102 -7.859 1.00 90.94 243 ASP A C 1
ATOM 1908 O O . ASP A 1 243 ? -5.862 3.923 -6.928 1.00 90.94 243 ASP A O 1
ATOM 1912 N N . THR A 1 244 ? -4.432 3.088 -8.439 1.00 92.12 244 THR A N 1
ATOM 1913 C CA . THR A 1 244 ? -4.675 1.680 -8.098 1.00 92.12 244 THR A CA 1
ATOM 1914 C C . THR A 1 244 ? -4.215 1.368 -6.677 1.00 92.12 244 THR A C 1
ATOM 1916 O O . THR A 1 244 ? -4.967 0.759 -5.919 1.00 92.12 244 THR A O 1
ATOM 1919 N N . THR A 1 245 ? -3.041 1.862 -6.270 1.00 92.25 245 THR A N 1
ATOM 1920 C CA . THR A 1 245 ? -2.522 1.683 -4.907 1.00 92.25 245 THR A CA 1
ATOM 1921 C C . THR A 1 245 ? -3.480 2.248 -3.865 1.00 92.25 245 THR A C 1
ATOM 1923 O O . THR A 1 245 ? -3.769 1.586 -2.868 1.00 92.25 245 THR A O 1
ATOM 1926 N N . LEU A 1 246 ? -4.044 3.435 -4.111 1.00 92.88 246 LEU A N 1
ATOM 1927 C CA . LEU A 1 246 ? -5.022 4.033 -3.200 1.00 92.88 246 LEU A CA 1
ATOM 1928 C C . LEU A 1 246 ? -6.280 3.185 -3.063 1.00 92.88 246 LEU A C 1
ATOM 1930 O O . LEU A 1 246 ? -6.768 2.974 -1.953 1.00 92.88 246 LEU A O 1
ATOM 1934 N N . LYS A 1 247 ? -6.787 2.658 -4.179 1.00 94.06 247 LYS A N 1
ATOM 1935 C CA . LYS A 1 247 ? -7.948 1.763 -4.173 1.00 94.06 247 LYS A CA 1
ATOM 1936 C C . LYS A 1 247 ? -7.651 0.470 -3.426 1.00 94.06 247 LYS A C 1
ATOM 1938 O O . LYS A 1 247 ? -8.498 0.022 -2.657 1.00 94.06 247 LYS A O 1
ATOM 1943 N N . TYR A 1 248 ? -6.467 -0.102 -3.624 1.00 95.25 248 TYR A N 1
ATOM 1944 C CA . TYR A 1 248 ? -6.083 -1.369 -3.011 1.00 95.25 248 TYR A CA 1
ATOM 1945 C C . TYR A 1 248 ? -5.929 -1.220 -1.502 1.00 95.25 248 TYR A C 1
ATOM 1947 O O . TYR A 1 248 ? -6.574 -1.954 -0.766 1.00 95.25 248 TYR A O 1
ATOM 1955 N N . ILE A 1 249 ? -5.192 -0.212 -1.033 1.00 94.19 249 ILE A N 1
ATOM 1956 C CA . ILE A 1 249 ? -5.033 0.047 0.405 1.00 94.19 249 ILE A CA 1
ATOM 1957 C C . ILE A 1 249 ? -6.382 0.363 1.048 1.00 94.19 249 ILE A C 1
ATOM 1959 O O . ILE A 1 249 ? -6.712 -0.155 2.113 1.00 94.19 249 ILE A O 1
ATOM 1963 N N . ASN A 1 250 ? -7.201 1.195 0.407 1.00 93.25 250 ASN A N 1
ATOM 1964 C CA . ASN A 1 250 ? -8.497 1.526 0.976 1.00 93.25 250 ASN A CA 1
ATOM 1965 C C . ASN A 1 250 ? -9.399 0.284 1.081 1.00 93.25 250 ASN A C 1
ATOM 1967 O O . ASN A 1 250 ? -10.038 0.090 2.110 1.00 93.25 250 ASN A O 1
ATOM 1971 N N . CYS A 1 251 ? -9.436 -0.563 0.052 1.00 95.25 251 CYS A N 1
ATOM 1972 C CA . CYS A 1 251 ? -10.304 -1.738 -0.000 1.00 95.25 251 CYS A CA 1
ATOM 1973 C C . CYS A 1 251 ? -9.781 -2.912 0.847 1.00 95.25 251 CYS A C 1
ATOM 1975 O O . CYS A 1 251 ? -10.489 -3.390 1.730 1.00 95.25 251 CYS A O 1
ATOM 1977 N N . PHE A 1 252 ? -8.551 -3.357 0.590 1.00 95.81 252 PHE A N 1
ATOM 1978 C CA . PHE A 1 252 ? -7.973 -4.589 1.141 1.00 95.81 252 PHE A CA 1
ATOM 1979 C C . PHE A 1 252 ? -7.255 -4.397 2.481 1.00 95.81 252 PHE A C 1
ATOM 1981 O O . PHE A 1 252 ? -7.049 -5.359 3.208 1.00 95.81 252 PHE A O 1
ATOM 1988 N N . LEU A 1 253 ? -6.928 -3.158 2.864 1.00 95.00 253 LEU A N 1
ATOM 1989 C CA . LEU A 1 253 ? -6.384 -2.880 4.192 1.00 95.00 253 LEU A CA 1
ATOM 1990 C C . LEU A 1 253 ? -7.432 -2.205 5.080 1.00 95.00 253 LEU A C 1
ATOM 1992 O O . LEU A 1 253 ? -7.929 -2.807 6.026 1.00 95.00 253 LEU A O 1
ATOM 1996 N N . VAL A 1 254 ? -7.827 -0.967 4.771 1.00 94.81 254 VAL A N 1
ATOM 1997 C CA . VAL A 1 254 ? -8.668 -0.165 5.682 1.00 94.81 254 VAL A CA 1
ATOM 1998 C C . VAL A 1 254 ? -10.080 -0.747 5.835 1.00 94.81 254 VAL A C 1
ATOM 2000 O O . VAL A 1 254 ? -10.536 -0.967 6.958 1.00 94.81 254 VAL A O 1
ATOM 2003 N N . HIS A 1 255 ? -10.782 -1.007 4.727 1.00 94.44 255 HIS A N 1
ATOM 2004 C CA . HIS A 1 255 ? -12.152 -1.531 4.779 1.00 94.44 255 HIS A CA 1
ATOM 2005 C C . HIS A 1 255 ? -12.188 -2.988 5.244 1.00 94.44 255 HIS A C 1
ATOM 2007 O O . HIS A 1 255 ? -13.013 -3.323 6.087 1.00 94.44 255 HIS A O 1
ATOM 2013 N N . GLN A 1 256 ? -11.264 -3.829 4.777 1.00 95.12 256 GLN A N 1
ATOM 2014 C CA . GLN A 1 256 ? -11.180 -5.229 5.198 1.00 95.12 256 GLN A CA 1
ATOM 2015 C C . GLN A 1 256 ? -10.925 -5.374 6.708 1.00 95.12 256 GLN A C 1
ATOM 2017 O O . GLN A 1 256 ? -11.600 -6.167 7.368 1.00 95.12 256 GLN A O 1
ATOM 2022 N N . VAL A 1 257 ? -10.021 -4.570 7.286 1.00 95.12 257 VAL A N 1
ATOM 2023 C CA . VAL A 1 257 ? -9.795 -4.525 8.744 1.00 95.12 257 VAL A CA 1
ATOM 2024 C C . VAL A 1 257 ? -11.057 -4.076 9.477 1.00 95.12 257 VAL A C 1
ATOM 2026 O O . VAL A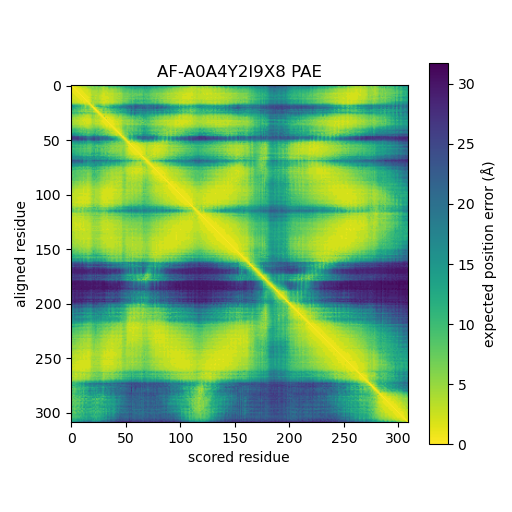 1 257 ? -11.453 -4.692 10.469 1.00 95.12 257 VAL A O 1
ATOM 2029 N N . PHE A 1 258 ? -11.735 -3.042 8.982 1.00 93.81 258 PHE A N 1
ATOM 2030 C CA . PHE A 1 258 ? -12.973 -2.573 9.598 1.00 93.81 258 PHE A CA 1
ATOM 2031 C C . PHE A 1 258 ? -14.106 -3.614 9.537 1.00 93.81 258 PHE A C 1
ATOM 2033 O O . PHE A 1 258 ? -14.805 -3.837 10.530 1.00 93.81 258 PHE A O 1
ATOM 2040 N N . ASP A 1 259 ? -14.266 -4.298 8.407 1.00 94.44 259 ASP A N 1
ATOM 2041 C CA . ASP A 1 259 ? -15.271 -5.345 8.230 1.00 94.44 259 ASP A CA 1
ATOM 2042 C C . ASP A 1 259 ? -14.998 -6.547 9.139 1.00 94.44 259 ASP A C 1
ATOM 2044 O O . ASP A 1 259 ? -15.929 -7.090 9.748 1.00 94.44 259 ASP A O 1
ATOM 2048 N N . PHE A 1 260 ? -13.729 -6.921 9.316 1.00 94.00 260 PHE A N 1
ATOM 2049 C CA . PHE A 1 260 ? -13.318 -7.930 10.290 1.00 94.00 260 PHE A CA 1
ATOM 2050 C C . PHE A 1 260 ? -13.682 -7.523 11.724 1.00 94.00 260 PHE A C 1
ATOM 2052 O O . PHE A 1 260 ? -14.310 -8.307 12.447 1.00 94.00 260 PHE A O 1
ATOM 2059 N N . ILE A 1 261 ? -13.362 -6.284 12.115 1.00 91.69 261 ILE A N 1
ATOM 2060 C CA . ILE A 1 261 ? -13.697 -5.722 13.432 1.00 91.69 261 ILE A CA 1
ATOM 2061 C C . ILE A 1 261 ? -15.211 -5.775 13.679 1.00 91.69 261 ILE A C 1
ATOM 2063 O O . ILE A 1 261 ? -15.663 -6.117 14.772 1.00 91.69 261 ILE A O 1
ATOM 2067 N N . LYS A 1 262 ? -16.013 -5.490 12.652 1.00 90.38 262 LYS A N 1
ATOM 2068 C CA . LYS A 1 262 ? -17.472 -5.458 12.754 1.00 90.38 262 LYS A CA 1
ATOM 2069 C C . LYS A 1 262 ? -18.118 -6.845 12.807 1.00 90.38 262 LYS A C 1
ATOM 2071 O O . LYS A 1 262 ? -19.120 -7.020 13.499 1.00 90.38 262 LYS A O 1
ATOM 2076 N N . THR A 1 263 ? -17.605 -7.812 12.047 1.00 90.50 263 THR A N 1
ATOM 2077 C CA . THR A 1 263 ? -18.306 -9.087 11.796 1.00 90.50 263 THR A CA 1
ATOM 2078 C C . THR A 1 263 ? -17.690 -10.285 12.514 1.00 90.50 263 THR A C 1
ATOM 2080 O O . THR A 1 263 ? -18.420 -11.105 13.073 1.00 90.50 263 THR A O 1
ATOM 2083 N N . ALA A 1 264 ? -16.362 -10.391 12.530 1.00 89.25 264 ALA A N 1
ATOM 2084 C CA . ALA A 1 264 ? -15.649 -11.594 12.954 1.00 89.25 264 ALA A CA 1
ATOM 2085 C C . ALA A 1 264 ? -15.008 -11.461 14.341 1.00 89.25 264 ALA A C 1
ATOM 2087 O O . ALA A 1 264 ? -14.839 -12.466 15.037 1.00 89.25 264 ALA A O 1
ATOM 2088 N N . LEU A 1 265 ? -14.708 -10.236 14.781 1.00 89.12 265 LEU A N 1
ATOM 2089 C CA . LEU A 1 265 ? -14.060 -9.968 16.066 1.00 89.12 265 LEU A CA 1
ATOM 2090 C C . LEU A 1 265 ? -14.830 -10.562 17.249 1.00 89.12 265 LEU A C 1
ATOM 2092 O O . LEU A 1 265 ? -14.258 -11.251 18.089 1.00 89.12 265 LEU A O 1
ATOM 2096 N N . MET A 1 266 ? -16.150 -10.359 17.288 1.00 86.06 266 MET A N 1
ATOM 2097 C CA . MET A 1 266 ? -16.992 -10.886 18.365 1.00 86.06 266 MET A CA 1
ATOM 2098 C C . MET A 1 266 ? -16.956 -12.416 18.425 1.00 86.06 266 MET A C 1
ATOM 2100 O O . MET A 1 266 ? -16.930 -12.989 19.511 1.00 86.06 266 MET A O 1
ATOM 2104 N N . ILE A 1 267 ? -16.921 -13.079 17.266 1.00 86.38 267 ILE A N 1
ATOM 2105 C CA . ILE A 1 267 ? -16.853 -14.540 17.178 1.00 86.38 267 ILE A CA 1
ATOM 2106 C C . ILE A 1 267 ? -15.498 -15.033 17.701 1.00 86.38 267 ILE A C 1
ATOM 2108 O O . ILE A 1 267 ? -15.466 -15.964 18.503 1.00 86.38 267 ILE A O 1
ATOM 2112 N N . LYS A 1 268 ? -14.390 -14.387 17.307 1.00 86.75 268 LYS A N 1
ATOM 2113 C CA . LYS A 1 268 ? -13.046 -14.722 17.810 1.00 86.75 268 LYS A CA 1
ATOM 2114 C C . LYS A 1 268 ? -12.950 -14.570 19.330 1.00 86.75 268 LYS A C 1
ATOM 2116 O O . LYS A 1 268 ? -12.509 -15.499 19.999 1.00 86.75 268 LYS A O 1
ATOM 2121 N N . LEU A 1 269 ? -13.448 -13.463 19.883 1.00 84.75 269 LEU A N 1
ATOM 2122 C CA . LEU A 1 269 ? -13.452 -13.228 21.333 1.00 84.75 269 LEU A CA 1
ATOM 2123 C C . LEU A 1 269 ? -14.262 -14.280 22.100 1.00 84.75 269 LEU A C 1
ATOM 2125 O O . LEU A 1 269 ? -13.866 -14.707 23.180 1.00 84.75 269 LEU A O 1
ATOM 2129 N N . LEU A 1 270 ? -15.396 -14.722 21.550 1.00 82.69 270 LEU A N 1
ATOM 2130 C CA . LEU A 1 270 ? -16.244 -15.734 22.188 1.00 82.69 270 LEU A CA 1
ATOM 2131 C C . LEU A 1 270 ? -15.632 -17.140 22.170 1.00 82.69 270 LEU A C 1
ATOM 2133 O O . LEU A 1 270 ? -15.976 -17.950 23.034 1.00 82.69 270 LEU A O 1
ATOM 2137 N N . ASN A 1 271 ? -14.753 -17.416 21.206 1.00 84.06 271 ASN A N 1
ATOM 2138 C CA . ASN A 1 271 ? -14.044 -18.686 21.067 1.00 84.06 271 ASN A CA 1
ATOM 2139 C C . ASN A 1 271 ? -12.696 -18.709 21.812 1.00 84.06 271 ASN A C 1
ATOM 2141 O O . ASN A 1 271 ? -12.047 -19.754 21.836 1.00 84.06 271 ASN A O 1
ATOM 2145 N N . SER A 1 272 ? -12.277 -17.591 22.418 1.00 80.25 272 SER A N 1
ATOM 2146 C CA . SER A 1 272 ? -11.049 -17.521 23.216 1.00 80.25 272 SER A CA 1
ATOM 2147 C C . SER A 1 272 ? -11.133 -18.475 24.424 1.00 80.25 272 SER A C 1
ATOM 2149 O O . SER A 1 272 ? -12.175 -18.537 25.094 1.00 80.25 272 SER A O 1
ATOM 2151 N N . PRO A 1 273 ? -10.055 -19.223 24.740 1.00 70.81 273 PRO A N 1
ATOM 2152 C CA . PRO A 1 273 ? -10.027 -20.172 25.858 1.00 70.81 273 PRO A CA 1
ATOM 2153 C C . PRO A 1 273 ? -10.286 -19.501 27.216 1.00 70.81 273 PRO A C 1
ATOM 2155 O O . PRO A 1 273 ? -10.751 -20.158 28.147 1.00 70.81 273 PRO A O 1
ATOM 2158 N N . ASN A 1 274 ? -10.067 -18.187 27.310 1.00 67.44 274 ASN A N 1
ATOM 2159 C CA . ASN A 1 274 ? -10.230 -17.397 28.527 1.00 67.44 274 ASN A CA 1
ATOM 2160 C C . ASN A 1 274 ? -11.604 -16.726 28.662 1.00 67.44 274 ASN A C 1
ATOM 2162 O O . ASN A 1 274 ? -11.748 -15.820 29.475 1.00 67.44 274 ASN A O 1
ATOM 2166 N N . LYS A 1 275 ? -12.644 -17.170 27.938 1.00 67.81 275 LYS A N 1
ATOM 2167 C CA . LYS A 1 275 ? -13.990 -16.551 27.928 1.00 67.81 275 LYS A CA 1
ATOM 2168 C C . LYS A 1 275 ? -14.514 -16.063 29.291 1.00 67.81 275 LYS A C 1
ATOM 2170 O O . LYS A 1 275 ? -15.144 -15.009 29.353 1.00 67.81 275 LYS A O 1
ATOM 2175 N N . ASN A 1 276 ? -14.286 -16.824 30.362 1.00 66.56 276 ASN A N 1
ATOM 2176 C CA . ASN A 1 276 ? -14.767 -16.485 31.707 1.00 66.56 276 ASN A CA 1
ATOM 2177 C C . ASN A 1 276 ? -13.912 -15.421 32.423 1.00 66.56 276 ASN A C 1
ATOM 2179 O O . ASN A 1 276 ? -14.436 -14.744 33.298 1.00 66.56 276 ASN A O 1
ATOM 2183 N N . SER A 1 277 ? -12.644 -15.265 32.034 1.00 70.56 277 SER A N 1
ATOM 2184 C CA . SER A 1 277 ? -11.672 -14.321 32.606 1.00 70.56 277 SER A CA 1
ATOM 2185 C C . SER A 1 277 ? -11.567 -13.011 31.804 1.00 70.56 277 SER A C 1
ATOM 2187 O O . SER A 1 277 ? -11.151 -11.983 32.321 1.00 70.56 277 SER A O 1
ATOM 2189 N N . ILE A 1 278 ? -12.054 -12.990 30.554 1.00 70.81 278 ILE A N 1
ATOM 2190 C CA . ILE A 1 278 ? -12.044 -11.793 29.687 1.00 70.81 278 ILE A CA 1
ATOM 2191 C C . ILE A 1 278 ? -12.824 -10.606 30.290 1.00 70.81 278 ILE A C 1
ATOM 2193 O O . ILE A 1 278 ? -12.540 -9.454 29.974 1.00 70.81 278 ILE A O 1
ATOM 2197 N N . LEU A 1 279 ? -13.821 -10.863 31.142 1.00 74.56 279 LEU A N 1
ATOM 2198 C CA . LEU A 1 279 ? -14.641 -9.823 31.779 1.00 74.56 279 LEU A CA 1
ATOM 2199 C C . LEU A 1 279 ? -14.246 -9.537 33.233 1.00 74.56 279 LEU A C 1
ATOM 2201 O O . LEU A 1 279 ? -15.048 -8.962 33.968 1.00 74.56 279 LEU A O 1
ATOM 2205 N N . GLU A 1 280 ? -13.047 -9.928 33.657 1.00 73.94 280 GLU A N 1
ATOM 2206 C CA . GLU A 1 280 ? -12.524 -9.505 34.955 1.00 73.94 280 GLU A CA 1
ATOM 2207 C C . GLU A 1 280 ? -12.217 -8.000 34.924 1.00 73.94 280 GLU A C 1
ATOM 2209 O O . GLU A 1 280 ? -11.485 -7.511 34.059 1.00 73.94 280 GLU A O 1
ATOM 2214 N N . GLU A 1 281 ? -12.849 -7.259 35.837 1.00 71.12 281 GLU A N 1
ATOM 2215 C CA . GLU A 1 281 ? -12.611 -5.827 36.033 1.00 71.12 281 GLU A CA 1
ATOM 2216 C C . GLU A 1 281 ? -11.205 -5.613 36.613 1.00 71.12 281 GLU A C 1
ATOM 2218 O O . GLU A 1 281 ? -10.718 -6.411 37.416 1.00 71.12 281 GLU A O 1
ATOM 2223 N N . CYS A 1 282 ? -10.554 -4.514 36.230 1.00 75.44 282 CYS A N 1
ATOM 2224 C CA . CYS A 1 282 ? -9.300 -4.094 36.847 1.00 75.44 282 CYS A CA 1
ATOM 2225 C C . CYS A 1 282 ? -9.493 -3.884 38.360 1.00 75.44 282 CYS A C 1
ATOM 2227 O O . CYS A 1 282 ? -10.486 -3.299 38.794 1.00 75.44 282 CYS A O 1
ATOM 2229 N N . GLU A 1 283 ? -8.516 -4.308 39.168 1.00 72.81 283 GLU A N 1
ATOM 2230 C CA . GLU A 1 283 ? -8.581 -4.268 40.637 1.00 72.81 283 GLU A CA 1
ATOM 2231 C C . GLU A 1 283 ? -8.901 -2.863 41.184 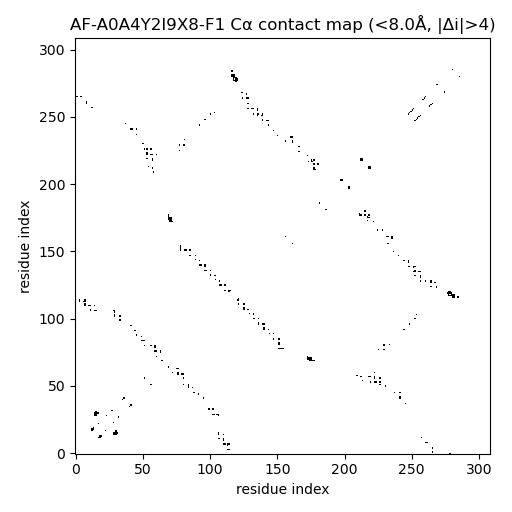1.00 72.81 283 GLU A C 1
ATOM 2233 O O . GLU A 1 283 ? -9.639 -2.724 42.157 1.00 72.81 283 GLU A O 1
ATOM 2238 N N . GLN A 1 284 ? -8.414 -1.812 40.516 1.00 72.38 284 GLN A N 1
ATOM 2239 C CA . GLN A 1 284 ? -8.672 -0.417 40.887 1.00 72.38 284 GLN A CA 1
ATOM 2240 C C . GLN A 1 284 ? -10.135 -0.001 40.688 1.00 72.38 284 GLN A C 1
ATOM 2242 O O . GLN A 1 284 ? -10.713 0.653 41.554 1.00 72.38 284 GLN A O 1
ATOM 2247 N N . GLU A 1 285 ? -10.753 -0.384 39.570 1.00 73.56 285 GLU A N 1
ATOM 2248 C CA . GLU A 1 285 ? -12.158 -0.057 39.301 1.00 73.56 285 GLU A CA 1
ATOM 2249 C C . GLU A 1 285 ? -13.100 -0.929 40.137 1.00 73.56 285 GLU A C 1
ATOM 2251 O O . GLU A 1 285 ? -14.124 -0.447 40.618 1.00 73.56 285 GLU A O 1
ATOM 2256 N N . PHE A 1 286 ? -12.705 -2.170 40.434 1.00 75.50 286 PHE A N 1
ATOM 2257 C CA . PHE A 1 286 ? -13.413 -3.002 41.403 1.00 75.50 286 PHE A CA 1
ATOM 2258 C C . PHE A 1 286 ? -13.437 -2.361 42.804 1.00 75.50 286 PHE A C 1
ATOM 2260 O O . PHE A 1 286 ? -14.494 -2.285 43.434 1.00 75.50 286 PHE A O 1
ATOM 2267 N N . GLN A 1 287 ? -12.294 -1.852 43.283 1.00 80.06 287 GLN A N 1
ATOM 2268 C CA . GLN A 1 287 ? -12.204 -1.131 44.560 1.00 80.06 287 GLN A CA 1
ATOM 2269 C C . GLN A 1 287 ? -13.061 0.138 44.551 1.00 80.06 287 GLN A C 1
ATOM 2271 O O . GLN A 1 287 ? -13.902 0.317 45.429 1.00 80.06 287 GLN A O 1
ATOM 2276 N N . ARG A 1 288 ? -12.925 0.970 43.513 1.00 83.06 288 ARG A N 1
ATOM 2277 C CA . ARG A 1 288 ? -13.697 2.208 43.355 1.00 83.06 288 ARG A CA 1
ATOM 2278 C C . ARG A 1 288 ? -15.204 1.963 43.320 1.00 83.06 288 ARG A C 1
ATOM 2280 O O . ARG A 1 288 ? -15.979 2.719 43.903 1.00 83.06 288 ARG A O 1
ATOM 2287 N N . ARG A 1 289 ? -15.642 0.909 42.633 1.00 83.75 289 ARG A N 1
ATOM 2288 C CA . ARG A 1 289 ? -17.049 0.513 42.582 1.00 83.75 289 ARG A CA 1
ATOM 2289 C C . ARG A 1 289 ? -17.564 0.091 43.956 1.00 83.75 289 ARG A C 1
ATOM 2291 O O . ARG A 1 289 ? -18.682 0.466 44.296 1.00 83.75 289 ARG A O 1
ATOM 2298 N N . ASN A 1 290 ? -16.777 -0.648 44.737 1.00 86.06 290 ASN A N 1
ATOM 2299 C CA . ASN A 1 290 ? -17.158 -1.005 46.105 1.00 86.06 290 ASN A CA 1
ATOM 2300 C C . ASN A 1 290 ? -17.261 0.238 46.999 1.00 86.06 290 ASN A C 1
ATOM 2302 O O . ASN A 1 290 ? -18.277 0.406 47.662 1.00 86.06 290 ASN A O 1
ATOM 2306 N N . GLU A 1 291 ? -16.300 1.164 46.923 1.00 89.19 291 GLU A N 1
ATOM 2307 C CA . GLU A 1 291 ? -16.354 2.436 47.663 1.00 89.19 291 GLU A CA 1
ATOM 2308 C C . GLU A 1 291 ? -17.600 3.268 47.312 1.00 89.19 291 GLU A C 1
ATOM 2310 O O . GLU A 1 291 ? -18.235 3.856 48.186 1.00 89.19 291 GLU A O 1
ATOM 2315 N N . LEU A 1 292 ? -17.985 3.312 46.030 1.00 90.44 292 LEU A N 1
ATOM 2316 C CA . LEU A 1 292 ? -19.197 4.008 45.589 1.00 90.44 292 LEU A CA 1
ATOM 2317 C C . LEU A 1 292 ? -20.479 3.326 46.071 1.00 90.44 292 LEU A C 1
ATOM 2319 O O . LEU A 1 292 ? -21.451 4.022 46.362 1.00 90.44 292 LEU A O 1
ATOM 2323 N N . LEU A 1 293 ? -20.503 1.993 46.130 1.00 91.75 293 LEU A N 1
ATOM 2324 C CA . LEU A 1 293 ? -21.643 1.242 46.657 1.00 91.75 293 LEU A CA 1
ATOM 2325 C C . LEU A 1 293 ? -21.814 1.486 48.154 1.00 91.75 293 LEU A C 1
ATOM 2327 O O . LEU A 1 293 ? -22.936 1.751 48.583 1.00 91.75 293 LEU A O 1
ATOM 2331 N N . ASP A 1 294 ? -20.715 1.475 48.907 1.00 92.75 294 ASP A N 1
ATOM 2332 C CA . ASP A 1 294 ? -20.714 1.791 50.335 1.00 92.75 294 ASP A CA 1
ATOM 2333 C C . ASP A 1 294 ? -21.229 3.221 50.564 1.00 92.75 294 ASP A C 1
ATOM 2335 O O . ASP A 1 294 ? -22.162 3.437 51.333 1.00 92.75 294 ASP A O 1
ATOM 2339 N N . LEU A 1 295 ? -20.731 4.193 49.792 1.00 94.69 295 LEU A N 1
ATOM 2340 C CA . LEU A 1 295 ? -21.178 5.583 49.887 1.00 94.69 295 LEU A CA 1
ATOM 2341 C C . LEU A 1 295 ? -22.653 5.766 49.487 1.00 94.69 295 LEU A C 1
ATOM 2343 O O . LEU A 1 295 ? -23.358 6.578 50.084 1.00 94.69 295 LEU A O 1
ATOM 2347 N N . CYS A 1 296 ? -23.147 5.030 48.487 1.00 93.75 296 CYS A N 1
ATOM 2348 C CA . CYS A 1 296 ? -24.568 5.056 48.131 1.00 93.75 296 CYS A CA 1
ATOM 2349 C C . CYS A 1 296 ? -25.439 4.474 49.247 1.00 93.75 296 CYS A C 1
ATOM 2351 O O . CYS A 1 296 ? -26.486 5.048 49.540 1.00 93.75 296 CYS A O 1
ATOM 2353 N N . ALA A 1 297 ? -25.005 3.382 49.882 1.00 93.94 297 ALA A N 1
ATOM 2354 C CA . ALA A 1 297 ? -25.710 2.787 51.013 1.00 93.94 297 ALA A CA 1
ATOM 2355 C C . ALA A 1 297 ? -25.773 3.757 52.204 1.00 93.94 297 ALA A C 1
ATOM 2357 O O . ALA A 1 297 ? -26.852 3.979 52.754 1.00 93.94 297 ALA A O 1
ATOM 2358 N N . ASP A 1 298 ? -24.654 4.414 52.525 1.00 94.94 298 ASP A N 1
ATOM 2359 C CA . ASP A 1 298 ? -24.586 5.437 53.575 1.00 94.94 298 ASP A CA 1
ATOM 2360 C C . ASP A 1 298 ? -25.531 6.616 53.286 1.00 94.94 298 ASP A C 1
ATOM 2362 O O . ASP A 1 298 ? -26.227 7.117 54.174 1.00 94.94 298 ASP A O 1
ATOM 2366 N N . LEU A 1 299 ? -25.582 7.071 52.028 1.00 93.25 299 LEU A N 1
ATOM 2367 C CA . LEU A 1 299 ? -26.480 8.148 51.612 1.00 93.25 299 LEU A CA 1
ATOM 2368 C C . LEU A 1 299 ? -27.952 7.732 51.669 1.00 93.25 299 LEU A C 1
ATOM 2370 O O . LEU A 1 299 ? -28.781 8.544 52.076 1.00 93.25 299 LEU A O 1
ATOM 2374 N N . GLU A 1 300 ? -28.294 6.504 51.278 1.00 94.31 300 GLU A N 1
ATOM 2375 C CA . GLU A 1 300 ? -29.659 5.979 51.395 1.00 94.31 300 GLU A CA 1
ATOM 2376 C C . GLU A 1 300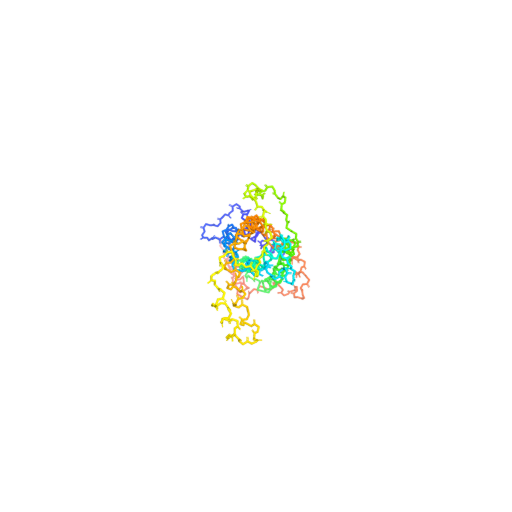 ? -30.096 5.882 52.860 1.00 94.31 300 GLU A C 1
ATOM 2378 O O . GLU A 1 300 ? -31.204 6.308 53.194 1.00 94.31 300 GLU A O 1
ATOM 2383 N N . GLU A 1 301 ? -29.222 5.400 53.747 1.00 93.69 301 GLU A N 1
ATOM 2384 C CA . GLU A 1 301 ? -29.494 5.336 55.185 1.00 93.69 301 GLU A CA 1
ATOM 2385 C C . GLU A 1 301 ? -29.685 6.738 55.781 1.00 93.69 301 GLU A C 1
ATOM 2387 O O . GLU A 1 301 ? -30.654 6.984 56.507 1.00 93.69 301 GLU A O 1
ATOM 2392 N N . ALA A 1 302 ? -28.829 7.695 55.414 1.00 93.12 302 ALA A N 1
ATOM 2393 C CA . ALA A 1 302 ? -28.973 9.087 55.829 1.00 93.12 302 ALA A CA 1
ATOM 2394 C C . ALA A 1 302 ? -30.282 9.714 55.315 1.00 93.12 302 ALA A C 1
ATOM 2396 O O . ALA A 1 302 ? -30.951 10.446 56.046 1.00 93.12 302 ALA A O 1
ATOM 2397 N N . LEU A 1 303 ? -30.679 9.416 54.075 1.00 93.94 303 LEU A N 1
ATOM 2398 C CA . LEU A 1 303 ? -31.916 9.922 53.478 1.00 93.94 303 LEU A CA 1
ATOM 2399 C C . LEU A 1 303 ? -33.147 9.339 54.192 1.00 93.94 303 LEU A C 1
ATOM 2401 O O . LEU A 1 303 ? -34.069 10.087 54.525 1.00 93.94 303 LEU A O 1
ATOM 2405 N N . LEU A 1 304 ? -33.133 8.041 54.508 1.00 94.25 304 LEU A N 1
ATOM 2406 C CA . LEU A 1 304 ? -34.169 7.395 55.321 1.00 94.25 304 LEU A CA 1
ATOM 2407 C C . LEU A 1 304 ? -34.255 8.006 56.725 1.00 94.25 304 LEU A C 1
ATOM 2409 O O . LEU A 1 304 ? -35.355 8.275 57.207 1.00 94.25 304 LEU A O 1
ATOM 2413 N N . ALA A 1 305 ? -33.114 8.277 57.364 1.00 90.56 305 ALA A N 1
ATOM 2414 C CA . ALA A 1 305 ? -33.070 8.913 58.679 1.00 90.56 305 ALA A CA 1
ATOM 2415 C C . ALA A 1 305 ? -33.657 10.335 58.660 1.00 90.56 305 ALA A C 1
ATOM 2417 O O . ALA A 1 305 ? -34.372 10.717 59.584 1.00 90.56 305 ALA A O 1
ATOM 2418 N N . VAL A 1 306 ? -33.405 11.105 57.596 1.00 92.38 306 VAL A N 1
ATOM 2419 C CA . VAL A 1 306 ? -33.990 12.443 57.408 1.00 92.38 306 VAL A CA 1
ATOM 2420 C C . VAL A 1 306 ? -35.495 12.372 57.130 1.00 92.38 306 VAL A C 1
ATOM 2422 O O . VAL A 1 306 ? -36.232 13.215 57.625 1.00 92.38 306 VAL A O 1
ATOM 2425 N N . GLN A 1 307 ? -35.975 11.380 56.374 1.00 88.31 307 GLN A N 1
ATOM 2426 C CA . GLN A 1 307 ? -37.412 11.195 56.109 1.00 88.31 307 GLN A CA 1
ATOM 2427 C C . GLN A 1 307 ? -38.208 10.699 57.324 1.00 88.31 307 GLN A C 1
ATOM 2429 O O . GLN A 1 307 ? -39.425 10.874 57.365 1.00 88.31 307 GLN A O 1
ATOM 2434 N N . ALA A 1 308 ? -37.547 10.057 58.289 1.00 85.88 308 ALA A N 1
ATOM 2435 C CA . ALA A 1 308 ? -38.161 9.600 59.533 1.00 85.88 308 ALA A CA 1
ATOM 2436 C C . ALA A 1 308 ? -38.348 10.721 60.578 1.00 85.88 308 ALA A C 1
ATOM 2438 O O . ALA A 1 308 ? -39.005 10.488 61.596 1.00 85.88 308 ALA A O 1
ATOM 2439 N N . PHE A 1 309 ? -37.763 11.899 60.338 1.00 75.00 309 PHE A N 1
ATOM 2440 C CA . PHE A 1 309 ? -37.817 13.081 61.201 1.00 75.00 309 PHE A CA 1
ATOM 2441 C C . PHE A 1 309 ? -38.962 14.023 60.804 1.00 75.00 309 PHE A C 1
ATOM 2443 O O . PHE A 1 309 ? -39.609 14.573 61.726 1.00 75.00 309 PHE A O 1
#

Radius of gyration: 32.69 Å; Cα contacts (8 Å, |Δi|>4): 217; chains: 1; bounding box: 86×40×102 Å

pLDDT: mean 81.58, std 12.53, range [45.94, 96.31]

Foldseek 3Di:
DVVLLVLLLVQLCCLQVVPDPDDDDPDRGLNVVLVCCLVPVLVVLLPPPLQDDLLNLLVLQCVVCPPHFFQARDPVSLLVSLLVSLVVCLVSLLVSLVVSLVSSLVNSLVSCVSVQQQVLLSVLLSVVLNVVLVVLSVVLSVVLVVVSVVCSVDQDCPDPQNDCVVDPVDPPLHGQPQPDPPPPPDCVPVLVVLVVPDDPDPVSVVVVSSVSLVPRPSSSVNSVSSSVSSVSSSVVVSVVSSVVSSVSCVVSRVVVSSVCSVPVSVVSQCPDPCVVSSPDTDPVVVVVVVVVVVVVVVVVVVVVVVVVD

Organism: Araneus ventricosus (NCBI:txid182803)

Secondary structure (DSSP, 8-state):
-HHHHHHHHHHHHHHHH---SS--SSS--HHHHHHHIIIIIHHHHHTS-----HHHHHHHHHHHHTTS--SS--HHHHHHHHHHHHHHHHHHHHHHHHHHHHHHHHHHHHHGGGGTT-HHHHHHHHHHHHHHHHHHHHHHHHHHHHHHHHHHH---TT-TTS-GGGTTT---------S---SSTT-HHHHHHHHHHS-S-HHHHHHHHHHHHHH-HHHHHHHHHHHHHHHHHHHHHHHHHHHHHHHHIIIIIIIHHHHHHHHTHHHHHHHSTTTTTTTPPPHHHHHHHHHHHHHHHHHHHHHHHHHT-

Mean predicted aligned error: 11.0 Å

InterPro domains:
  IPR000375 Dynamin stalk domain [PF01031] (3-165)
  IPR003130 Dynamin GTPase effector [PF02212] (226-308)
  IPR020850 GTPase effector domain [PS51388] (223-309)
  IPR022812 Dynamin [PTHR11566] (4-303)

Solvent-accessible surface area (backbone atoms only — not comparable to full-atom values): 17690 Å² total; per-residue (Å²): 107,72,69,58,53,49,53,40,48,52,44,46,46,37,39,51,70,57,83,48,97,76,74,77,88,86,62,88,42,50,27,61,53,51,52,47,42,64,66,49,50,53,53,54,66,67,61,54,82,74,66,78,49,64,64,59,45,45,50,45,49,50,60,72,45,57,96,52,84,46,55,60,87,58,70,65,43,56,41,53,55,51,33,66,45,54,60,63,47,52,65,56,51,46,55,50,53,53,56,51,51,54,45,51,53,53,43,52,60,61,41,44,66,81,40,63,59,21,55,54,39,42,52,54,50,52,50,59,49,49,57,48,47,53,54,28,47,53,53,41,43,54,54,51,50,53,49,52,51,53,57,46,76,51,81,73,82,79,41,87,87,53,68,58,82,84,51,73,90,57,83,73,54,62,64,48,64,74,89,69,78,72,87,66,92,77,61,70,64,69,52,54,54,52,62,73,69,57,67,101,46,73,71,60,52,52,56,55,51,51,56,44,48,74,70,32,66,64,55,50,51,52,29,52,54,51,48,52,53,49,51,57,49,49,55,49,50,51,53,50,50,54,55,48,50,52,52,43,46,49,49,47,34,56,46,44,49,51,52,39,57,72,67,47,43,65,56,54,56,69,67,38,95,52,55,86,56,33,74,43,61,34,70,67,59,52,50,52,52,51,53,51,50,53,51,49,50,54,49,50,53,51,50,51,56,60,72,75,106